Protein AF-A0ABD7V3K1-F1 (afdb_monomer_lite)

Radius of gyration: 15.66 Å; chains: 1; bounding box: 38×37×45 Å

Structure (mmCIF, N/CA/C/O backbone):
data_AF-A0ABD7V3K1-F1
#
_entry.id   AF-A0ABD7V3K1-F1
#
loop_
_atom_site.group_PDB
_atom_site.id
_atom_site.type_symbol
_atom_site.label_atom_id
_atom_site.label_alt_id
_atom_site.label_comp_id
_atom_site.label_asym_id
_atom_site.label_entity_id
_atom_site.label_seq_id
_atom_site.pdbx_PDB_ins_code
_atom_site.Cartn_x
_atom_site.Cartn_y
_atom_site.Cartn_z
_atom_site.occupancy
_atom_site.B_iso_or_equiv
_atom_site.auth_seq_id
_atom_site.auth_comp_id
_atom_site.auth_asym_id
_atom_site.auth_atom_id
_atom_site.pdbx_PDB_model_num
ATOM 1 N N . MET A 1 1 ? 19.261 2.845 2.051 1.00 79.81 1 MET A N 1
ATOM 2 C CA . MET A 1 1 ? 18.615 2.746 0.723 1.00 79.81 1 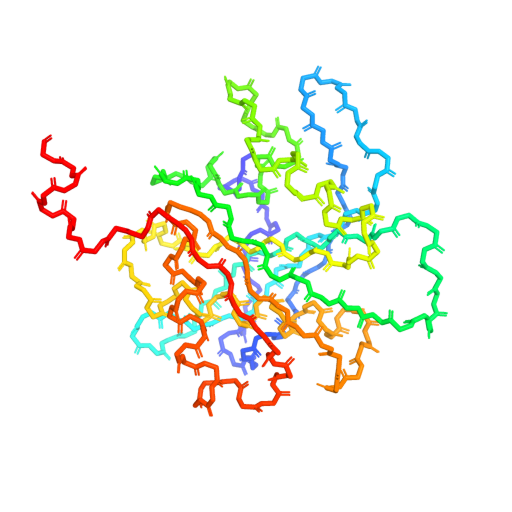MET A CA 1
ATOM 3 C C . MET A 1 1 ? 18.035 1.345 0.540 1.00 79.81 1 MET A C 1
ATOM 5 O O . MET A 1 1 ? 18.628 0.427 1.102 1.00 79.81 1 MET A O 1
ATOM 9 N N . PRO A 1 2 ? 16.918 1.151 -0.189 1.00 84.31 2 PRO A N 1
ATOM 10 C CA . PRO A 1 2 ? 16.292 -0.168 -0.346 1.00 84.31 2 PRO A CA 1
ATOM 11 C C . PRO A 1 2 ? 17.217 -1.257 -0.894 1.00 84.31 2 PRO A C 1
ATOM 13 O O . PRO A 1 2 ? 17.210 -2.372 -0.388 1.00 84.31 2 PRO A O 1
ATOM 16 N N . SER A 1 3 ? 18.106 -0.911 -1.827 1.00 82.94 3 SER A N 1
ATOM 17 C CA . SER A 1 3 ? 19.103 -1.826 -2.409 1.00 82.94 3 SER A CA 1
ATOM 18 C C . SER A 1 3 ? 20.098 -2.433 -1.408 1.00 82.94 3 SER A C 1
ATOM 20 O O . SER A 1 3 ? 20.751 -3.422 -1.721 1.00 82.94 3 SER A O 1
ATOM 22 N N . GLN A 1 4 ? 20.231 -1.852 -0.214 1.00 86.62 4 GLN A N 1
ATOM 23 C CA . GLN A 1 4 ? 21.149 -2.299 0.843 1.00 86.62 4 GLN A CA 1
ATOM 24 C C . GLN A 1 4 ? 20.402 -2.797 2.089 1.00 86.62 4 GLN A C 1
ATOM 26 O O . GLN A 1 4 ? 21.016 -3.071 3.117 1.00 86.62 4 GLN A O 1
ATOM 31 N N . ASP A 1 5 ? 19.074 -2.864 2.031 1.00 91.50 5 ASP A N 1
ATOM 32 C CA . ASP A 1 5 ? 18.215 -3.177 3.165 1.00 91.50 5 ASP A CA 1
ATOM 33 C C . ASP A 1 5 ? 17.576 -4.562 2.946 1.00 91.50 5 ASP A C 1
ATOM 35 O O . ASP A 1 5 ? 16.683 -4.695 2.105 1.00 91.50 5 ASP A O 1
ATOM 39 N N . PRO A 1 6 ? 17.983 -5.604 3.703 1.00 94.44 6 PRO A N 1
ATOM 40 C CA . PRO A 1 6 ? 17.478 -6.972 3.535 1.00 94.44 6 PRO A CA 1
ATOM 41 C C . PRO A 1 6 ? 15.961 -7.111 3.698 1.00 94.44 6 PRO A C 1
ATOM 43 O O . PRO A 1 6 ? 15.394 -8.151 3.359 1.00 94.44 6 PRO A O 1
ATOM 46 N N . PHE A 1 7 ? 15.289 -6.085 4.234 1.00 95.69 7 PHE A N 1
ATOM 47 C CA . PHE A 1 7 ? 13.835 -6.036 4.286 1.00 95.69 7 PHE A CA 1
ATOM 48 C C . PHE A 1 7 ? 13.187 -6.104 2.898 1.00 95.69 7 PHE A C 1
ATOM 50 O O . PHE A 1 7 ? 12.112 -6.685 2.789 1.00 95.69 7 PHE A O 1
ATOM 57 N N . TYR A 1 8 ? 13.823 -5.554 1.858 1.00 93.75 8 TYR A N 1
ATOM 58 C CA . TYR A 1 8 ? 13.285 -5.545 0.491 1.00 93.75 8 TYR A CA 1
ATOM 59 C C . TYR A 1 8 ? 13.541 -6.857 -0.259 1.00 93.75 8 TYR A C 1
ATOM 61 O O . TYR A 1 8 ? 12.962 -7.084 -1.316 1.00 93.75 8 TYR A O 1
ATOM 69 N N . THR A 1 9 ? 14.370 -7.752 0.289 1.00 94.56 9 THR A N 1
ATOM 70 C CA . THR A 1 9 ? 14.629 -9.065 -0.303 1.00 94.56 9 THR A CA 1
ATOM 71 C C . THR A 1 9 ? 13.558 -10.068 0.152 1.00 94.56 9 THR A C 1
ATOM 73 O O . THR A 1 9 ? 13.496 -10.413 1.347 1.00 94.56 9 THR A O 1
ATOM 76 N N . PRO A 1 10 ? 12.712 -10.578 -0.765 1.00 95.19 10 PRO A N 1
ATOM 77 C CA . PRO A 1 10 ? 11.728 -11.589 -0.411 1.00 95.19 10 PRO A CA 1
ATOM 78 C C . PRO A 1 10 ? 12.411 -12.902 0.012 1.00 95.19 10 PRO A C 1
ATOM 80 O O . PRO A 1 10 ? 13.482 -13.242 -0.494 1.00 95.19 10 PRO A O 1
ATOM 83 N N . PRO A 1 11 ? 11.835 -13.641 0.979 1.00 96.62 11 PRO A N 1
ATOM 84 C CA . PRO A 1 11 ? 12.372 -14.933 1.397 1.00 96.62 11 PRO A CA 1
ATOM 85 C C . PRO A 1 11 ? 12.216 -15.981 0.286 1.00 96.62 11 PRO A C 1
ATOM 87 O O . PRO A 1 11 ? 11.331 -15.873 -0.559 1.00 96.62 11 PRO A O 1
ATOM 90 N N . SER A 1 12 ? 13.030 -17.037 0.314 1.00 97.00 12 SER A N 1
ATOM 91 C CA . SER A 1 12 ? 12.916 -18.134 -0.652 1.00 97.00 12 SER A CA 1
ATOM 92 C C . SER A 1 12 ? 11.526 -18.786 -0.621 1.00 97.00 12 SER A C 1
ATOM 94 O O . SER A 1 12 ? 10.955 -19.042 0.441 1.00 97.00 12 SER A O 1
ATOM 96 N N . GLY A 1 13 ? 10.963 -19.069 -1.800 1.00 96.94 13 GLY A N 1
ATOM 97 C CA . GLY A 1 13 ? 9.645 -19.692 -1.929 1.00 96.94 13 GLY A CA 1
ATOM 98 C C . GLY A 1 13 ? 8.461 -18.735 -1.777 1.00 96.94 13 GLY A C 1
ATOM 99 O O . GLY A 1 13 ? 7.319 -19.210 -1.765 1.00 96.94 13 GLY A O 1
ATOM 100 N N . TYR A 1 14 ? 8.694 -17.419 -1.672 1.00 97.88 14 TYR A N 1
ATOM 101 C CA . TYR A 1 14 ? 7.626 -16.412 -1.671 1.00 97.88 14 TYR A CA 1
ATOM 102 C C . TYR A 1 14 ? 6.752 -16.480 -2.931 1.00 97.88 14 TYR A C 1
ATOM 104 O O . TYR A 1 14 ? 5.578 -16.124 -2.883 1.00 97.88 14 TYR A O 1
ATOM 112 N N . GLU A 1 15 ? 7.296 -16.994 -4.033 1.00 97.31 15 GLU A N 1
ATOM 113 C CA . GLU A 1 15 ? 6.647 -17.125 -5.335 1.00 97.31 15 GLU A CA 1
ATOM 114 C C . GLU A 1 15 ? 5.372 -17.978 -5.271 1.00 97.31 15 GLU A C 1
ATOM 116 O O . GLU A 1 15 ? 4.432 -17.760 -6.034 1.00 97.31 15 GLU A O 1
ATOM 121 N N . ARG A 1 16 ? 5.321 -18.926 -4.324 1.00 97.31 16 ARG A N 1
ATOM 122 C CA . ARG A 1 16 ? 4.173 -19.819 -4.092 1.00 97.31 16 ARG A CA 1
ATOM 123 C C . ARG A 1 16 ? 3.102 -19.217 -3.177 1.00 97.31 16 ARG A C 1
ATOM 125 O O . ARG A 1 16 ? 2.079 -19.855 -2.942 1.00 97.31 16 ARG A O 1
ATOM 132 N N . ARG A 1 17 ? 3.347 -18.036 -2.605 1.00 98.06 17 ARG A N 1
ATOM 133 C CA . ARG A 1 17 ? 2.393 -17.334 -1.732 1.00 98.06 17 ARG A CA 1
ATOM 134 C C . ARG A 1 17 ? 1.312 -16.661 -2.573 1.00 98.06 17 ARG A C 1
ATOM 136 O O . ARG A 1 17 ? 1.520 -16.383 -3.756 1.00 98.06 17 ARG A O 1
ATOM 143 N N . ALA A 1 18 ? 0.163 -16.396 -1.961 1.00 98.00 18 ALA A N 1
ATOM 144 C CA . ALA A 1 18 ? -0.937 -15.727 -2.643 1.00 98.00 18 ALA A CA 1
ATOM 145 C C . ALA A 1 18 ? -0.662 -14.215 -2.777 1.00 98.00 18 ALA A C 1
ATOM 147 O O . ALA A 1 18 ? -0.003 -13.639 -1.904 1.00 98.00 18 ALA A O 1
ATOM 148 N N . PRO A 1 19 ? -1.161 -13.549 -3.837 1.00 98.31 19 PRO A N 1
ATOM 149 C CA . PRO A 1 19 ? -1.132 -12.092 -3.925 1.00 98.31 19 PRO A CA 1
ATOM 150 C C . PRO A 1 19 ? -1.690 -11.430 -2.650 1.00 98.31 19 PRO A C 1
ATOM 152 O O . PRO A 1 19 ? -2.725 -11.838 -2.112 1.00 98.31 19 PRO A O 1
ATOM 155 N N . GLY A 1 20 ? -0.965 -10.441 -2.129 1.00 98.19 20 GLY A N 1
ATOM 156 C CA . GLY A 1 20 ? -1.257 -9.757 -0.871 1.00 98.19 20 GLY A CA 1
ATOM 157 C C . GLY A 1 20 ? -0.833 -10.496 0.404 1.00 98.19 20 GLY A C 1
ATOM 158 O O . GLY A 1 20 ? -1.088 -9.995 1.502 1.00 98.19 20 GLY A O 1
ATOM 159 N N . ASP A 1 21 ? -0.203 -11.672 0.315 1.00 98.56 21 ASP A N 1
ATOM 160 C CA . ASP A 1 21 ? 0.382 -12.316 1.494 1.00 98.56 21 ASP A CA 1
ATOM 161 C C . ASP A 1 21 ? 1.576 -11.509 2.012 1.00 98.56 21 ASP A C 1
ATOM 163 O O . ASP A 1 21 ? 2.497 -11.164 1.269 1.00 98.56 21 ASP A O 1
ATOM 167 N N . ILE A 1 22 ? 1.585 -11.267 3.324 1.00 98.56 22 ILE A N 1
ATOM 168 C CA . ILE A 1 22 ? 2.680 -10.581 4.011 1.00 98.56 22 ILE A CA 1
ATOM 169 C C . ILE A 1 22 ? 3.874 -11.540 4.123 1.00 98.56 22 ILE A C 1
ATOM 171 O O . ILE A 1 22 ? 3.743 -12.682 4.582 1.00 98.56 22 ILE A O 1
ATOM 175 N N . LEU A 1 23 ? 5.039 -11.057 3.697 1.00 98.44 23 LEU A N 1
ATOM 176 C CA . LEU A 1 23 ? 6.326 -11.751 3.707 1.00 98.44 23 LEU A CA 1
ATOM 177 C C . LEU A 1 23 ? 7.211 -11.277 4.865 1.00 98.44 23 LEU A C 1
ATOM 179 O O . LEU A 1 23 ? 7.874 -12.093 5.504 1.00 98.44 23 LEU A O 1
ATOM 183 N N . ARG A 1 24 ? 7.217 -9.969 5.150 1.00 98.38 24 ARG A N 1
ATOM 184 C CA . ARG A 1 24 ? 7.924 -9.357 6.287 1.00 98.38 24 ARG A CA 1
ATOM 185 C C . ARG A 1 24 ? 7.163 -8.134 6.790 1.00 98.38 24 ARG A C 1
ATOM 187 O O . ARG A 1 24 ? 6.477 -7.468 6.019 1.00 98.38 24 ARG A O 1
ATOM 194 N N . THR A 1 25 ? 7.366 -7.808 8.061 1.00 98.25 25 THR A N 1
ATOM 195 C CA . THR A 1 25 ? 6.779 -6.634 8.717 1.00 98.25 25 THR A CA 1
ATOM 196 C C . THR A 1 25 ? 7.845 -5.913 9.527 1.00 98.25 25 THR A C 1
ATOM 198 O O . THR A 1 25 ? 8.634 -6.566 10.210 1.00 98.25 25 THR A O 1
ATOM 201 N N . ARG A 1 26 ? 7.856 -4.578 9.494 1.00 96.88 26 ARG A N 1
ATOM 202 C CA . ARG A 1 26 ? 8.628 -3.765 10.445 1.00 96.88 26 ARG A CA 1
ATOM 203 C C . ARG A 1 26 ? 7.926 -2.454 10.758 1.00 96.88 26 ARG A C 1
ATOM 205 O O . ARG A 1 26 ? 7.314 -1.856 9.877 1.00 96.88 26 ARG A O 1
ATOM 212 N N . GLN A 1 27 ? 8.055 -1.982 11.990 1.00 94.75 27 GLN A N 1
ATOM 213 C CA . GLN A 1 27 ? 7.687 -0.608 12.324 1.00 94.75 27 GLN A CA 1
ATOM 214 C C . GLN A 1 27 ? 8.773 0.353 11.840 1.00 94.75 27 GLN A C 1
ATOM 216 O O . GLN A 1 27 ? 9.957 0.009 11.834 1.00 94.75 27 GLN A O 1
ATOM 221 N N . VAL A 1 28 ? 8.364 1.544 11.412 1.00 92.12 28 VAL A N 1
ATOM 222 C CA . VAL A 1 28 ? 9.270 2.588 10.926 1.00 92.12 28 VAL A CA 1
ATOM 223 C C . VAL A 1 28 ? 8.863 3.941 11.494 1.00 92.12 28 VAL A C 1
ATOM 225 O O . VAL A 1 28 ? 7.684 4.191 11.731 1.00 92.12 28 VAL A O 1
ATOM 228 N N . ALA A 1 29 ? 9.844 4.815 11.706 1.00 88.81 29 ALA A N 1
ATOM 229 C CA . ALA A 1 29 ? 9.584 6.218 11.993 1.00 88.81 29 ALA A CA 1
ATOM 230 C C . ALA A 1 29 ? 9.416 6.977 10.674 1.00 88.81 29 ALA A C 1
ATOM 232 O O . ALA A 1 29 ? 10.188 6.771 9.732 1.00 88.81 29 ALA A O 1
ATOM 233 N N . LEU A 1 30 ? 8.408 7.842 10.618 1.00 85.31 30 LEU A N 1
ATOM 234 C CA . LEU A 1 30 ? 8.244 8.792 9.527 1.00 85.31 30 LEU A CA 1
ATOM 235 C C . LEU A 1 30 ? 8.960 10.081 9.876 1.00 85.31 30 LEU A C 1
ATOM 237 O O . LEU A 1 30 ? 8.925 10.524 11.027 1.00 85.31 30 LEU A O 1
ATOM 241 N N . GLY A 1 31 ? 9.562 10.708 8.880 1.00 76.88 31 GLY A N 1
ATOM 242 C CA . GLY A 1 31 ? 10.199 11.987 9.109 1.00 76.88 31 GLY A CA 1
ATOM 243 C C . GLY A 1 31 ? 10.913 12.537 7.898 1.00 76.88 31 GLY A C 1
ATOM 244 O O . GLY A 1 31 ? 11.187 11.834 6.928 1.00 76.88 31 GLY A O 1
ATOM 245 N N . TRP A 1 32 ? 11.230 13.819 7.984 1.00 70.19 32 TRP A N 1
ATOM 246 C CA . TRP A 1 32 ? 11.990 14.535 6.974 1.00 7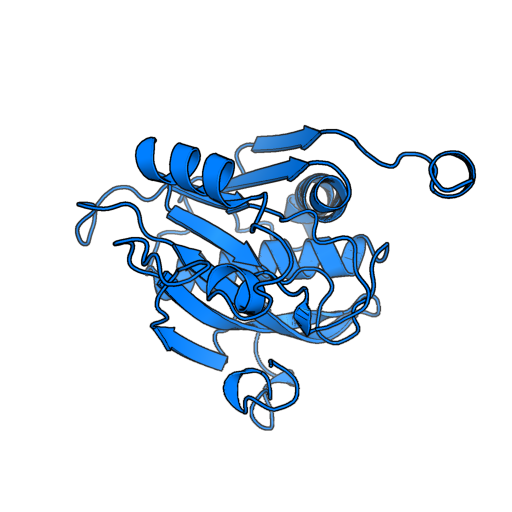0.19 32 TRP A CA 1
ATOM 247 C C . TRP A 1 32 ? 12.841 15.612 7.645 1.00 70.19 32 TRP A C 1
ATOM 249 O O . TRP A 1 32 ? 12.380 16.283 8.565 1.00 70.19 32 TRP A O 1
ATOM 259 N N . ARG A 1 33 ? 14.109 15.736 7.227 1.00 69.19 33 ARG A N 1
ATOM 260 C CA . ARG A 1 33 ? 15.092 16.707 7.758 1.00 69.19 33 ARG A CA 1
ATOM 261 C C . ARG A 1 33 ? 15.138 16.815 9.294 1.00 69.19 33 ARG A C 1
ATOM 263 O O . ARG A 1 33 ? 15.250 17.900 9.851 1.00 69.19 33 ARG A O 1
ATOM 270 N N . GLY A 1 34 ? 15.071 15.677 9.985 1.00 66.62 34 GLY A N 1
ATOM 271 C CA . GLY A 1 34 ? 15.150 15.619 11.451 1.00 66.62 34 GLY A CA 1
ATOM 272 C C . GLY A 1 34 ? 13.829 15.881 12.182 1.00 66.62 34 GLY A C 1
ATOM 273 O O . GLY A 1 34 ? 13.774 15.715 13.398 1.00 66.62 34 GLY A O 1
ATOM 274 N N . THR A 1 35 ? 12.750 16.214 11.469 1.00 71.06 35 THR A N 1
ATOM 275 C CA . THR A 1 35 ? 11.397 16.271 12.032 1.00 71.06 35 THR A CA 1
ATOM 276 C C . THR A 1 35 ? 10.759 14.888 11.973 1.00 71.06 35 THR A C 1
ATOM 278 O O . THR A 1 35 ? 10.633 14.308 10.896 1.00 71.06 35 THR A O 1
ATOM 281 N N . SER A 1 36 ? 10.351 14.362 13.129 1.00 75.25 36 SER A N 1
ATOM 282 C CA . SER A 1 36 ? 9.579 13.120 13.230 1.00 75.25 36 SER A CA 1
ATOM 283 C C . SER A 1 36 ? 8.084 13.422 13.188 1.00 75.25 36 SER A C 1
ATOM 285 O O . SER A 1 36 ? 7.627 14.379 13.817 1.00 75.25 36 SER A O 1
ATOM 287 N N . VAL A 1 37 ? 7.318 12.596 12.478 1.00 76.62 37 VAL A N 1
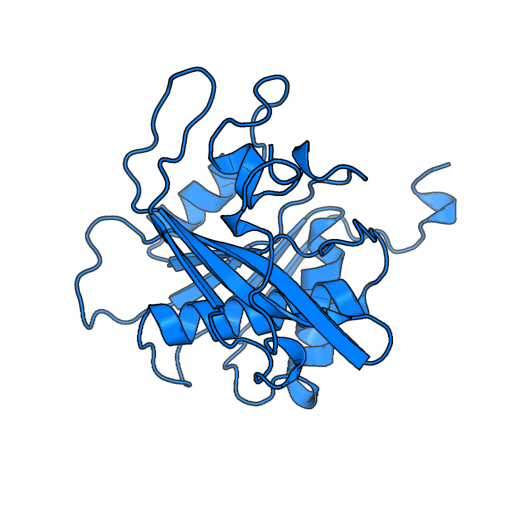ATOM 288 C CA . VAL A 1 37 ? 5.852 12.653 12.497 1.00 76.62 37 VAL A CA 1
ATOM 289 C C . VAL A 1 37 ? 5.353 11.619 13.514 1.00 76.62 37 VAL A C 1
ATOM 291 O O . VAL A 1 37 ? 5.670 10.437 13.360 1.00 76.62 37 VAL A O 1
ATOM 294 N N . PRO A 1 38 ? 4.575 12.006 14.546 1.00 80.44 38 PRO A N 1
ATOM 295 C CA . PRO A 1 38 ? 4.139 11.108 15.620 1.00 80.44 38 PRO A CA 1
ATOM 296 C C . PRO A 1 38 ? 2.969 10.211 15.178 1.00 80.44 38 PRO A C 1
ATOM 298 O O . PRO A 1 38 ? 1.888 10.213 15.764 1.00 80.44 38 PRO A O 1
ATOM 301 N N . VAL A 1 39 ? 3.182 9.442 14.114 1.00 83.00 39 VAL A N 1
ATOM 302 C CA . VAL A 1 39 ? 2.217 8.515 13.524 1.00 83.00 39 VAL A CA 1
ATOM 303 C C . VAL A 1 39 ? 2.803 7.112 13.558 1.00 83.00 39 VAL A C 1
ATOM 305 O O . VAL A 1 39 ? 3.984 6.900 13.287 1.00 83.00 39 VAL A O 1
ATOM 308 N N . THR A 1 40 ? 1.962 6.127 13.869 1.00 86.88 40 THR A N 1
ATOM 309 C CA . THR A 1 40 ? 2.370 4.725 13.767 1.00 86.88 40 THR A CA 1
ATOM 310 C C . THR A 1 40 ? 2.430 4.328 12.297 1.00 86.88 40 THR A C 1
ATOM 312 O O . THR A 1 40 ? 1.391 4.239 11.637 1.00 86.88 40 THR A O 1
ATOM 315 N N . ALA A 1 41 ? 3.639 4.057 11.807 1.00 92.25 41 ALA A N 1
ATOM 316 C CA . ALA A 1 41 ? 3.881 3.560 10.462 1.00 92.25 41 ALA A CA 1
ATOM 317 C C . ALA A 1 41 ? 4.494 2.158 10.491 1.00 92.25 41 ALA A C 1
ATOM 319 O O . ALA A 1 41 ? 5.422 1.863 11.247 1.00 92.25 41 ALA A O 1
ATOM 320 N N . THR A 1 42 ? 3.959 1.275 9.653 1.00 95.94 42 THR A N 1
ATOM 321 C CA . THR A 1 42 ? 4.435 -0.102 9.508 1.00 95.94 42 THR A CA 1
ATOM 322 C C . THR A 1 42 ? 4.649 -0.417 8.042 1.00 95.94 42 THR A C 1
ATOM 324 O O . THR A 1 42 ? 3.756 -0.219 7.228 1.00 95.94 42 THR A O 1
ATOM 327 N N . GLN A 1 43 ? 5.820 -0.939 7.704 1.00 97.75 43 GLN A N 1
ATOM 328 C CA . GLN A 1 43 ? 6.102 -1.461 6.376 1.00 97.75 43 GLN A CA 1
ATOM 329 C C . GLN A 1 43 ? 5.784 -2.941 6.309 1.00 97.75 43 GLN A C 1
ATOM 331 O O . GLN A 1 43 ? 6.181 -3.711 7.189 1.00 97.75 43 GLN A O 1
ATOM 336 N N . LEU A 1 44 ? 5.110 -3.320 5.233 1.00 98.56 44 LEU A N 1
ATOM 337 C CA . LEU A 1 44 ? 4.792 -4.693 4.888 1.00 98.56 44 LEU A CA 1
ATOM 338 C C . LEU A 1 44 ? 5.478 -5.000 3.562 1.00 98.56 44 LEU A C 1
ATOM 340 O O . LEU A 1 44 ? 5.141 -4.381 2.558 1.00 98.56 44 LEU A O 1
ATOM 344 N N . LEU A 1 45 ? 6.420 -5.943 3.554 1.00 98.50 45 LEU A N 1
ATOM 345 C CA . LEU A 1 45 ? 6.837 -6.593 2.314 1.00 98.50 45 LEU A CA 1
ATOM 346 C C . LEU A 1 45 ? 5.767 -7.632 1.985 1.00 98.50 45 LEU A C 1
ATOM 348 O O . LEU A 1 45 ? 5.474 -8.478 2.836 1.00 98.50 45 LEU A O 1
ATOM 352 N N . TYR A 1 46 ? 5.199 -7.595 0.787 1.00 98.56 46 TYR A N 1
ATOM 353 C CA . TYR A 1 46 ? 4.134 -8.510 0.380 1.00 98.56 46 TYR A CA 1
ATOM 354 C C . TYR A 1 46 ? 4.369 -9.073 -1.019 1.00 98.56 46 TYR A C 1
ATOM 356 O O . TYR A 1 46 ? 5.060 -8.477 -1.845 1.00 98.56 46 TYR A O 1
ATOM 364 N N . ARG A 1 47 ? 3.785 -10.248 -1.270 1.00 98.19 47 ARG A N 1
ATOM 365 C CA . ARG A 1 47 ? 3.775 -10.887 -2.590 1.00 98.19 47 ARG A CA 1
ATOM 366 C C . ARG A 1 47 ? 2.759 -10.172 -3.485 1.00 98.19 47 ARG A C 1
ATOM 368 O O . ARG A 1 47 ? 1.603 -10.037 -3.100 1.00 98.19 47 ARG A O 1
ATOM 375 N N . THR A 1 48 ? 3.166 -9.788 -4.688 1.00 97.69 48 THR A N 1
ATOM 376 C CA . THR A 1 48 ? 2.325 -9.195 -5.742 1.00 97.69 48 THR A CA 1
ATOM 377 C C . THR A 1 48 ? 2.495 -9.956 -7.066 1.00 97.69 48 THR A C 1
ATOM 379 O O . THR A 1 48 ? 3.132 -11.015 -7.098 1.00 97.69 48 THR A O 1
ATOM 382 N N . THR A 1 49 ? 1.889 -9.465 -8.140 1.00 94.62 49 THR A N 1
ATOM 383 C CA . THR A 1 49 ? 1.971 -10.019 -9.497 1.00 94.62 49 THR A CA 1
ATOM 384 C C . THR A 1 49 ? 2.599 -8.991 -10.441 1.00 94.62 49 THR A C 1
ATOM 386 O O . THR A 1 49 ? 2.222 -7.821 -10.409 1.00 94.62 49 THR A O 1
ATOM 389 N N . ASP A 1 50 ? 3.552 -9.413 -11.272 1.00 90.62 50 ASP A N 1
ATOM 390 C CA . ASP A 1 50 ? 4.161 -8.553 -12.294 1.00 90.62 50 ASP A CA 1
ATOM 391 C C . ASP A 1 50 ? 3.263 -8.382 -13.538 1.00 90.62 50 ASP A C 1
ATOM 393 O O . ASP A 1 50 ? 2.184 -8.972 -13.656 1.00 90.62 50 ASP A O 1
ATOM 397 N N . ASN A 1 51 ? 3.714 -7.574 -14.501 1.00 85.31 51 ASN A N 1
ATOM 398 C CA . ASN A 1 51 ? 2.967 -7.301 -15.731 1.00 85.31 51 ASN A CA 1
ATOM 399 C C . ASN A 1 51 ? 2.707 -8.546 -16.612 1.00 85.31 51 ASN A C 1
ATOM 401 O O . ASN A 1 51 ? 1.761 -8.557 -17.403 1.00 85.31 51 ASN A O 1
ATOM 405 N N . PHE A 1 52 ? 3.526 -9.592 -16.483 1.00 87.19 52 PHE A N 1
ATOM 406 C CA . PHE A 1 52 ? 3.439 -10.839 -17.248 1.00 87.19 52 PHE A CA 1
ATOM 407 C C . PHE A 1 52 ? 2.662 -11.940 -16.508 1.00 87.19 52 PHE A C 1
ATOM 409 O O . PHE A 1 52 ? 2.537 -13.052 -17.019 1.00 87.19 52 PHE A O 1
ATOM 416 N N . GLY A 1 53 ? 2.114 -11.642 -15.324 1.00 88.69 53 GLY A N 1
ATOM 417 C CA . GLY A 1 53 ? 1.404 -12.611 -14.486 1.00 88.69 53 GLY A CA 1
ATOM 418 C C . GLY A 1 53 ? 2.318 -13.436 -13.573 1.00 88.69 53 GLY A C 1
ATOM 419 O O . GLY A 1 53 ? 1.841 -14.354 -12.901 1.00 88.69 53 GLY A O 1
ATOM 420 N N . GLY A 1 54 ? 3.615 -13.127 -13.536 1.00 93.69 54 GLY A N 1
ATOM 421 C CA . GLY A 1 54 ? 4.606 -13.776 -12.687 1.00 93.69 54 GLY A CA 1
ATOM 422 C C . GLY A 1 54 ? 4.572 -13.285 -11.233 1.00 93.69 54 GLY A C 1
ATOM 423 O O . GLY A 1 54 ? 4.010 -12.228 -10.931 1.00 93.69 54 GLY A O 1
ATOM 424 N N . PRO A 1 55 ? 5.146 -14.053 -10.291 1.00 95.56 55 PRO A N 1
ATOM 425 C CA . PRO A 1 55 ? 5.270 -13.635 -8.901 1.00 95.56 55 PRO A CA 1
ATOM 426 C C . PRO A 1 55 ? 6.279 -12.489 -8.756 1.00 95.56 55 PRO A C 1
ATOM 428 O O . PRO A 1 55 ? 7.386 -12.546 -9.283 1.00 95.56 55 PRO A O 1
ATOM 431 N N . SER A 1 56 ? 5.912 -11.481 -7.970 1.00 95.56 56 SER A N 1
ATOM 432 C CA . SER A 1 56 ? 6.778 -10.360 -7.599 1.00 95.56 56 SER A CA 1
ATOM 433 C C . SER A 1 56 ? 6.587 -10.019 -6.115 1.00 95.56 56 SER A C 1
ATOM 435 O O . SER A 1 56 ? 5.731 -10.597 -5.437 1.00 95.56 56 SER A O 1
ATOM 437 N N . ALA A 1 57 ? 7.401 -9.121 -5.570 1.00 96.19 57 ALA A N 1
ATOM 438 C CA . ALA A 1 57 ? 7.265 -8.632 -4.203 1.00 96.19 57 ALA A CA 1
ATOM 439 C C . ALA A 1 57 ? 7.647 -7.157 -4.113 1.00 96.19 57 ALA A C 1
ATOM 441 O O . ALA A 1 57 ? 8.570 -6.704 -4.784 1.00 96.19 57 ALA A O 1
ATOM 442 N N . THR A 1 58 ? 6.942 -6.419 -3.264 1.00 96.00 58 THR A N 1
ATOM 443 C CA . THR A 1 58 ? 7.195 -4.994 -3.025 1.00 96.00 58 THR A CA 1
ATOM 444 C C . THR A 1 58 ? 6.669 -4.587 -1.649 1.00 96.00 58 THR A C 1
ATOM 446 O O . THR A 1 58 ? 6.181 -5.432 -0.888 1.00 96.00 58 THR A O 1
ATOM 449 N N . VAL A 1 59 ? 6.825 -3.315 -1.288 1.00 97.12 59 VAL A N 1
ATOM 450 C CA . VAL A 1 59 ? 6.509 -2.789 0.038 1.00 97.12 59 VAL A CA 1
ATOM 451 C C . VAL A 1 59 ? 5.286 -1.880 -0.008 1.00 97.12 59 VAL A C 1
ATOM 453 O O . VAL A 1 59 ? 5.024 -1.175 -0.978 1.00 97.12 59 VAL A O 1
ATOM 456 N N . THR A 1 60 ? 4.490 -1.910 1.059 1.00 97.38 60 THR A N 1
ATOM 457 C CA . THR A 1 60 ? 3.524 -0.851 1.358 1.00 97.38 60 THR A CA 1
ATOM 458 C C . THR A 1 60 ? 3.768 -0.328 2.762 1.00 97.38 60 THR A C 1
ATOM 460 O O . THR A 1 60 ? 4.068 -1.096 3.681 1.00 97.38 60 THR A O 1
ATOM 463 N N . THR A 1 61 ? 3.670 0.988 2.925 1.00 96.38 61 THR A N 1
ATOM 464 C CA . THR A 1 61 ? 3.720 1.651 4.227 1.00 96.38 61 THR A CA 1
ATOM 465 C C . THR A 1 61 ? 2.294 1.905 4.699 1.00 96.38 61 THR A C 1
ATOM 467 O O . THR A 1 61 ? 1.548 2.652 4.073 1.00 96.38 61 THR A O 1
ATOM 470 N N . VAL A 1 62 ? 1.915 1.272 5.805 1.00 95.69 62 VAL A N 1
ATOM 471 C CA . VAL A 1 62 ? 0.613 1.421 6.455 1.00 95.69 62 VAL A CA 1
ATOM 472 C C . VAL A 1 62 ? 0.728 2.460 7.559 1.00 95.69 62 VAL A C 1
ATOM 474 O O . VAL A 1 62 ? 1.452 2.251 8.535 1.00 95.69 62 VAL A O 1
ATOM 477 N N . LEU A 1 63 ? -0.009 3.556 7.417 1.00 93.44 63 LEU A N 1
ATOM 478 C CA . LEU A 1 63 ? -0.110 4.628 8.394 1.00 93.44 63 LEU A CA 1
ATOM 479 C C . LEU A 1 63 ? -1.465 4.563 9.091 1.00 93.44 63 LEU A C 1
ATOM 481 O O . LEU A 1 63 ? -2.518 4.653 8.453 1.00 93.44 63 LEU A O 1
ATOM 485 N N . SER A 1 64 ? -1.438 4.390 10.409 1.00 88.38 64 SER A N 1
ATOM 486 C CA . SER A 1 64 ? -2.659 4.342 11.213 1.00 88.38 64 SER A CA 1
ATOM 487 C C . SER A 1 64 ? -2.976 5.718 11.802 1.00 88.38 64 SER A C 1
ATOM 489 O O . SER A 1 64 ? -2.080 6.339 12.379 1.00 88.38 64 SER A O 1
ATOM 491 N N . PRO A 1 65 ? -4.232 6.187 11.704 1.00 83.75 65 PRO A N 1
ATOM 492 C CA . PRO A 1 65 ? -4.640 7.452 12.294 1.00 83.75 65 PRO A CA 1
ATOM 493 C C . PRO A 1 65 ? -4.487 7.408 13.825 1.00 83.75 65 PRO A C 1
ATOM 495 O O . PRO A 1 65 ? -4.742 6.365 14.444 1.00 83.75 65 PRO A O 1
ATOM 498 N N . PRO A 1 66 ? -4.067 8.517 14.457 1.00 77.00 66 PRO A N 1
ATOM 499 C CA . PRO A 1 66 ? -3.892 8.575 15.902 1.00 77.00 66 PRO A CA 1
ATOM 500 C C . PRO A 1 66 ? -5.225 8.344 16.627 1.00 77.00 66 PRO A C 1
ATOM 502 O O . PRO A 1 66 ? -6.283 8.768 16.169 1.00 77.00 66 PRO A O 1
ATOM 505 N N . GLY A 1 67 ? -5.177 7.656 17.769 1.00 71.56 67 GLY A N 1
ATOM 506 C CA . GLY A 1 67 ? -6.353 7.428 18.620 1.00 71.56 67 GLY A CA 1
ATOM 507 C C . GLY A 1 67 ? -7.333 6.349 18.138 1.00 71.56 67 GLY A C 1
ATOM 508 O O . GLY A 1 67 ? -8.313 6.080 18.829 1.00 71.56 67 GLY A O 1
ATOM 509 N N . VAL A 1 68 ? -7.081 5.682 17.005 1.00 69.69 68 VAL A N 1
ATOM 510 C CA . VAL A 1 68 ? -7.932 4.577 16.533 1.00 69.69 68 VAL A CA 1
ATOM 511 C C . VAL A 1 68 ? -7.519 3.262 17.198 1.00 69.69 68 VAL A C 1
ATOM 513 O O . VAL A 1 68 ? -6.527 2.631 16.834 1.00 69.69 68 VAL A O 1
ATOM 516 N N . GLY A 1 69 ? -8.300 2.853 18.200 1.00 61.00 69 GLY A N 1
ATOM 517 C CA . GLY A 1 69 ? -8.085 1.621 18.957 1.00 61.00 69 GLY A CA 1
ATOM 518 C C . GLY A 1 69 ? -8.450 0.333 18.195 1.00 61.00 69 GLY A C 1
ATOM 519 O O . GLY A 1 69 ? -9.094 0.366 17.139 1.00 61.00 69 GLY A O 1
ATOM 520 N N . PRO A 1 70 ? -8.068 -0.838 18.733 1.00 57.53 70 PRO A N 1
ATOM 521 C CA . PRO A 1 70 ? -8.499 -2.132 18.212 1.00 57.53 70 PRO A CA 1
ATOM 522 C C . PRO A 1 70 ? -10.034 -2.228 18.121 1.00 57.53 70 PRO A C 1
ATOM 524 O O . PRO A 1 70 ? -10.737 -1.907 19.072 1.00 57.53 70 PRO A O 1
ATOM 527 N N . GLY A 1 71 ? -10.561 -2.683 16.980 1.00 57.50 71 GLY A N 1
ATOM 528 C CA . GLY A 1 71 ? -12.003 -2.900 16.780 1.00 57.50 71 GLY A CA 1
ATOM 529 C C . GLY A 1 71 ? -12.795 -1.704 16.236 1.00 57.50 71 GLY A C 1
ATOM 530 O O . GLY A 1 71 ? -13.947 -1.887 15.845 1.00 57.50 71 GLY A O 1
ATOM 531 N N . ALA A 1 72 ? -12.195 -0.514 16.132 1.00 66.12 72 ALA A N 1
ATOM 532 C CA . ALA A 1 72 ? -12.834 0.625 15.476 1.00 66.12 72 ALA A CA 1
ATOM 533 C C . ALA A 1 72 ? -13.125 0.332 13.986 1.00 66.12 72 ALA A C 1
ATOM 535 O O . ALA A 1 72 ? -12.328 -0.355 13.331 1.00 66.12 72 ALA A O 1
ATOM 536 N N . PRO A 1 73 ? -14.234 0.854 13.416 1.00 65.62 73 PRO A N 1
ATOM 537 C CA . PRO A 1 73 ? -14.498 0.749 11.987 1.00 65.62 73 PRO A CA 1
ATOM 538 C C . PRO A 1 73 ? -13.322 1.318 11.195 1.00 65.62 73 PRO A C 1
ATOM 540 O O . PRO A 1 73 ? -13.021 2.506 11.278 1.00 65.62 73 PRO A O 1
ATOM 543 N N . ARG A 1 74 ? -12.648 0.465 10.422 1.00 82.69 74 ARG A N 1
ATOM 544 C CA . ARG A 1 74 ? -11.528 0.892 9.587 1.00 82.69 74 ARG A CA 1
ATOM 545 C C . ARG A 1 74 ? -12.029 1.251 8.203 1.00 82.69 74 ARG A C 1
ATOM 547 O O . ARG A 1 74 ? -12.756 0.469 7.591 1.00 82.69 74 ARG A O 1
ATOM 554 N N . ARG A 1 75 ? -11.612 2.419 7.726 1.00 90.88 75 ARG A N 1
ATOM 555 C CA . ARG A 1 75 ? -11.686 2.825 6.323 1.00 90.88 75 ARG A CA 1
ATOM 556 C C . ARG A 1 75 ? -10.257 2.904 5.818 1.00 90.88 75 ARG A C 1
ATOM 558 O O . ARG A 1 75 ? -9.405 3.468 6.507 1.00 90.88 75 ARG A O 1
ATOM 565 N N . VAL A 1 76 ? -10.003 2.302 4.665 1.00 95.75 76 VAL A N 1
ATOM 566 C CA . VAL A 1 76 ? -8.662 2.248 4.083 1.00 95.75 76 VAL A CA 1
ATOM 567 C C . VAL A 1 76 ? -8.628 3.124 2.844 1.00 95.75 76 VAL A C 1
ATOM 569 O O . VAL A 1 76 ? -9.524 3.055 2.006 1.00 95.75 76 VAL A O 1
ATOM 572 N N . VAL A 1 77 ? -7.585 3.934 2.723 1.00 97.44 77 VAL A N 1
ATOM 573 C CA . VAL A 1 77 ? -7.253 4.625 1.479 1.00 97.44 77 VAL A CA 1
ATOM 574 C C . VAL A 1 77 ? -5.936 4.062 0.971 1.00 97.44 77 VAL A C 1
ATOM 576 O O . VAL A 1 77 ? -4.935 4.107 1.685 1.00 97.44 77 VAL A O 1
ATOM 579 N N . SER A 1 78 ? -5.939 3.521 -0.246 1.00 97.62 78 SER A N 1
ATOM 580 C CA . SER A 1 78 ? -4.704 3.267 -0.987 1.00 97.62 78 SER A CA 1
ATOM 581 C C . SER A 1 78 ? -4.287 4.577 -1.640 1.00 97.62 78 SER A C 1
ATOM 583 O O . SER A 1 78 ? -4.937 5.028 -2.585 1.00 97.62 78 SER A O 1
ATOM 585 N N . TYR A 1 79 ? -3.268 5.221 -1.079 1.00 95.94 79 TYR A N 1
ATOM 586 C CA . TYR A 1 79 ? -2.726 6.474 -1.584 1.00 95.94 79 TYR A CA 1
ATOM 587 C C . TYR A 1 79 ? -1.536 6.177 -2.495 1.00 95.94 79 TYR A C 1
ATOM 589 O O . TYR A 1 79 ? -0.571 5.538 -2.078 1.00 95.94 79 TYR A O 1
ATOM 597 N N . HIS A 1 80 ? -1.601 6.645 -3.734 1.00 93.38 80 HIS A N 1
ATOM 598 C CA . HIS A 1 80 ? -0.596 6.402 -4.757 1.00 93.38 80 HIS A CA 1
ATOM 599 C C . HIS A 1 80 ? 0.245 7.664 -4.975 1.00 93.38 80 HIS A C 1
ATOM 601 O O . HIS A 1 80 ? -0.188 8.613 -5.630 1.00 93.38 80 HIS A O 1
ATOM 607 N N . SER A 1 81 ? 1.443 7.651 -4.393 1.00 87.06 81 SER A N 1
ATOM 608 C CA . SER A 1 81 ? 2.467 8.695 -4.507 1.00 87.06 81 SER A CA 1
ATOM 609 C C . SER A 1 81 ? 2.944 8.894 -5.941 1.00 87.06 81 SER A C 1
ATOM 611 O O . SER A 1 81 ? 3.256 7.928 -6.611 1.00 87.06 81 SER A O 1
ATOM 613 N N . PHE A 1 82 ? 3.100 10.120 -6.419 1.00 77.50 82 PHE A N 1
ATOM 614 C CA . PHE A 1 82 ? 3.577 10.387 -7.786 1.00 77.50 82 PHE A CA 1
ATOM 615 C C . PHE A 1 82 ? 5.101 10.505 -7.854 1.00 77.50 82 PHE A C 1
ATOM 617 O O . PHE A 1 82 ? 5.652 11.533 -8.232 1.00 77.50 82 PHE A O 1
ATOM 624 N N . TYR A 1 83 ? 5.805 9.460 -7.428 1.00 64.31 83 TYR A N 1
ATOM 625 C CA . TYR A 1 83 ? 7.251 9.545 -7.233 1.00 64.31 83 TYR A CA 1
ATOM 626 C C . TYR A 1 83 ? 8.081 9.503 -8.528 1.00 64.31 83 TYR A C 1
ATOM 628 O O . TYR A 1 83 ? 9.293 9.652 -8.414 1.00 64.31 83 TYR A O 1
ATOM 636 N N . ASP A 1 84 ? 7.441 9.388 -9.707 1.00 59.03 84 ASP A N 1
ATOM 637 C CA . ASP A 1 84 ? 7.912 9.660 -11.086 1.00 59.03 84 ASP A CA 1
ATOM 638 C C . ASP A 1 84 ? 9.434 9.527 -11.315 1.00 59.03 84 ASP A C 1
ATOM 640 O O . ASP A 1 84 ? 10.073 10.385 -11.932 1.00 59.03 84 ASP A O 1
ATOM 644 N N . ALA A 1 85 ? 10.050 8.463 -10.796 1.00 60.00 85 ALA A N 1
ATOM 645 C CA . ALA A 1 85 ? 11.500 8.334 -10.791 1.00 60.00 85 ALA A CA 1
ATOM 646 C C . ALA A 1 85 ? 11.962 6.879 -10.759 1.00 60.00 85 ALA A C 1
ATOM 648 O O . ALA A 1 85 ? 11.591 6.089 -9.900 1.00 60.00 85 ALA A O 1
ATOM 649 N N . LEU A 1 86 ? 12.899 6.574 -11.655 1.00 56.94 86 LEU A N 1
ATOM 650 C CA . LEU A 1 86 ? 13.390 5.230 -11.972 1.00 56.94 86 LEU A CA 1
ATOM 651 C C . LEU A 1 86 ? 14.420 4.682 -10.964 1.00 56.94 86 LEU A C 1
ATOM 653 O O . LEU A 1 86 ? 15.339 3.956 -11.344 1.00 56.94 86 LEU A O 1
ATOM 657 N N . GLY A 1 87 ? 14.336 5.065 -9.690 1.00 58.62 87 GLY A N 1
ATOM 658 C CA . GLY A 1 87 ? 15.315 4.692 -8.667 1.00 58.62 87 GLY A CA 1
ATOM 659 C C . GLY A 1 87 ? 14.656 4.248 -7.370 1.00 58.62 87 GLY A C 1
ATOM 660 O O . GLY A 1 87 ? 13.798 4.950 -6.852 1.00 58.62 87 GLY A O 1
ATOM 661 N N . ALA A 1 88 ? 15.127 3.150 -6.771 1.00 67.69 88 ALA A N 1
ATOM 662 C CA . ALA A 1 88 ? 14.611 2.665 -5.484 1.00 67.69 88 ALA A CA 1
ATOM 663 C C . ALA A 1 88 ? 14.790 3.683 -4.332 1.00 67.69 88 ALA A C 1
ATOM 665 O O . ALA A 1 88 ? 14.146 3.614 -3.293 1.00 67.69 88 ALA A O 1
ATOM 666 N N . GLN A 1 89 ? 15.667 4.679 -4.486 1.00 69.00 89 GLN A N 1
ATOM 667 C CA . GLN A 1 89 ? 15.761 5.819 -3.569 1.00 69.00 89 GLN A CA 1
ATOM 668 C C . GLN A 1 89 ? 14.532 6.748 -3.603 1.00 69.00 89 GLN A C 1
ATOM 670 O O . GLN A 1 89 ? 14.414 7.623 -2.744 1.00 69.00 89 GLN A O 1
ATOM 675 N N . CYS A 1 90 ? 13.646 6.581 -4.580 1.00 79.81 90 CYS A N 1
ATOM 676 C CA . CYS A 1 90 ? 12.421 7.354 -4.747 1.00 79.81 90 CYS A CA 1
ATOM 677 C C . CYS A 1 90 ? 11.181 6.609 -4.244 1.00 79.81 90 CYS A C 1
ATOM 679 O O . CYS A 1 90 ? 10.148 7.248 -4.057 1.00 79.81 90 CYS A O 1
ATOM 681 N N . ASP A 1 91 ? 11.303 5.309 -3.945 1.00 84.44 91 ASP A N 1
ATOM 682 C CA . ASP A 1 91 ? 10.211 4.501 -3.407 1.00 84.44 91 ASP A CA 1
ATOM 683 C C . ASP A 1 91 ? 9.577 5.186 -2.182 1.00 84.44 91 ASP A C 1
ATOM 685 O O . ASP A 1 91 ? 10.305 5.582 -1.256 1.00 84.44 91 ASP A O 1
ATOM 689 N N . PRO A 1 92 ? 8.237 5.313 -2.124 1.00 87.81 92 PRO A N 1
ATOM 690 C CA . PRO A 1 92 ? 7.529 5.910 -0.995 1.00 87.81 92 PRO A CA 1
ATOM 691 C C . PRO A 1 92 ? 7.929 5.303 0.350 1.00 87.81 92 PRO A C 1
ATOM 693 O O . PRO A 1 92 ? 8.126 6.017 1.335 1.00 87.81 92 PRO A O 1
ATOM 696 N N . SER A 1 93 ? 8.136 3.987 0.408 1.00 89.62 93 SER A N 1
ATOM 697 C CA . SER A 1 93 ? 8.619 3.303 1.610 1.00 89.62 93 SER A CA 1
ATOM 698 C C . SER A 1 93 ? 10.005 3.785 2.079 1.00 89.62 93 SER A C 1
ATOM 700 O O . SER A 1 93 ? 10.350 3.700 3.265 1.00 89.62 93 SER A O 1
ATOM 702 N N . TYR A 1 94 ? 10.836 4.337 1.203 1.00 88.81 94 TYR A N 1
ATOM 703 C CA . TYR A 1 94 ? 12.114 4.923 1.581 1.00 88.81 94 TYR A CA 1
ATOM 704 C C . TYR A 1 94 ? 12.013 6.426 1.857 1.00 88.81 94 TYR A C 1
ATOM 706 O O . TYR A 1 94 ? 12.539 6.894 2.874 1.00 88.81 94 TYR A O 1
ATOM 714 N N . THR A 1 95 ? 11.313 7.173 1.005 1.00 86.12 95 THR A N 1
ATOM 715 C CA . THR A 1 95 ? 11.208 8.637 1.097 1.00 86.12 95 THR A CA 1
ATOM 716 C C . THR A 1 95 ? 10.377 9.091 2.298 1.00 86.12 95 THR A C 1
ATOM 718 O O . THR A 1 95 ? 10.788 10.023 2.988 1.00 86.12 95 THR A O 1
ATOM 721 N N . LEU A 1 96 ? 9.307 8.369 2.661 1.00 86.25 96 LEU A N 1
ATOM 722 C CA . LEU A 1 96 ? 8.490 8.655 3.852 1.00 86.25 96 LEU A CA 1
ATOM 723 C C . LEU A 1 96 ? 9.264 8.518 5.178 1.00 86.25 96 LEU A C 1
ATOM 725 O O . LEU A 1 96 ? 8.870 9.089 6.195 1.00 86.25 96 LEU A O 1
ATOM 729 N N . ARG A 1 97 ? 10.379 7.776 5.176 1.00 86.56 97 ARG A N 1
ATOM 730 C CA . ARG A 1 97 ? 11.295 7.644 6.326 1.00 86.56 97 ARG A CA 1
ATOM 731 C C . ARG A 1 97 ? 12.405 8.702 6.338 1.00 86.56 97 ARG A C 1
ATOM 733 O O . ARG A 1 97 ? 13.291 8.639 7.187 1.00 86.56 97 ARG A O 1
ATOM 740 N N . GLY A 1 98 ? 12.416 9.613 5.366 1.00 78.12 98 GLY A N 1
ATOM 741 C CA . GLY A 1 98 ? 13.458 10.627 5.208 1.00 78.12 98 GLY A CA 1
ATOM 742 C C . GLY A 1 98 ? 14.718 10.114 4.511 1.00 78.12 98 GLY A C 1
ATOM 743 O O . GLY A 1 98 ? 15.765 10.747 4.607 1.00 78.12 98 GLY A O 1
ATOM 744 N N . GLY A 1 99 ? 14.646 8.972 3.816 1.00 73.31 99 GLY A N 1
ATOM 745 C CA . GLY A 1 99 ? 15.797 8.345 3.161 1.00 73.31 99 GLY A CA 1
ATOM 746 C C . GLY A 1 99 ? 16.380 9.131 1.977 1.00 73.31 99 GLY A C 1
ATOM 747 O O . GLY A 1 99 ? 17.547 8.933 1.635 1.00 73.31 99 GLY A O 1
ATOM 748 N N . ASN A 1 100 ? 15.593 10.030 1.378 1.00 69.56 100 ASN A N 1
ATOM 749 C CA . ASN A 1 100 ? 15.997 10.920 0.291 1.00 69.56 100 ASN A CA 1
ATOM 750 C C . ASN A 1 100 ? 15.703 12.380 0.688 1.00 69.56 100 ASN A C 1
ATOM 752 O O . ASN A 1 100 ? 14.649 12.926 0.384 1.00 69.56 100 ASN A O 1
ATOM 756 N N . MET A 1 101 ? 1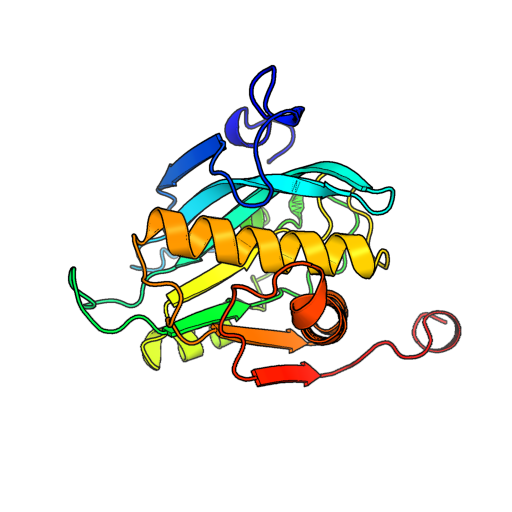6.608 12.989 1.464 1.00 58.78 101 MET A N 1
ATOM 757 C CA . MET A 1 101 ? 16.399 14.297 2.119 1.00 58.78 101 MET A CA 1
ATOM 758 C C . MET A 1 101 ? 16.481 15.513 1.177 1.00 58.78 101 MET A C 1
ATOM 760 O O . MET A 1 101 ? 16.326 16.656 1.626 1.00 58.78 101 MET A O 1
ATOM 764 N N . THR A 1 102 ? 16.774 15.295 -0.107 1.00 56.16 102 THR A N 1
ATOM 765 C CA . THR A 1 102 ? 16.924 16.361 -1.108 1.00 56.16 102 THR A CA 1
ATOM 766 C C . THR A 1 102 ? 15.578 16.910 -1.573 1.00 56.16 102 THR A C 1
ATOM 768 O O . THR A 1 102 ? 15.505 18.088 -1.918 1.00 56.16 102 THR A O 1
ATOM 771 N N . THR A 1 103 ? 14.511 16.114 -1.491 1.00 55.16 103 THR A N 1
ATOM 772 C CA . THR A 1 103 ? 13.149 16.502 -1.874 1.00 55.16 103 THR A CA 1
ATOM 773 C C . THR A 1 103 ? 12.219 16.318 -0.675 1.00 55.16 103 THR A C 1
ATOM 775 O O . THR A 1 103 ? 12.324 15.335 0.059 1.00 55.16 103 THR A O 1
ATOM 778 N N . GLU A 1 104 ? 11.349 17.290 -0.405 1.00 57.19 104 GLU A N 1
ATOM 779 C CA . GLU A 1 104 ? 10.261 17.089 0.557 1.00 57.19 104 GLU A CA 1
ATOM 780 C C . GLU A 1 104 ? 9.343 15.972 0.035 1.00 57.19 104 GLU A C 1
ATOM 782 O O . GLU A 1 104 ? 9.069 15.951 -1.169 1.00 57.19 104 GLU A O 1
ATOM 787 N N . PRO A 1 105 ? 8.863 15.037 0.879 1.00 64.75 105 PRO A N 1
ATOM 788 C CA . PRO A 1 105 ? 7.868 14.071 0.450 1.00 64.75 105 PRO A CA 1
ATOM 789 C C . PRO A 1 105 ? 6.559 14.825 0.209 1.00 64.75 105 PRO A C 1
ATOM 791 O O . PRO A 1 105 ? 5.772 15.062 1.124 1.00 64.75 105 PRO A O 1
ATOM 794 N N . ILE A 1 106 ? 6.350 15.219 -1.043 1.00 63.44 106 ILE A N 1
ATOM 795 C CA . ILE A 1 106 ? 5.243 16.061 -1.511 1.00 63.44 106 ILE A CA 1
ATOM 796 C C . ILE A 1 106 ? 3.851 15.475 -1.202 1.00 63.44 106 ILE A C 1
ATOM 798 O O . ILE A 1 106 ? 2.850 16.184 -1.189 1.00 63.44 106 ILE A O 1
ATOM 802 N N . ASP A 1 107 ? 3.799 14.184 -0.877 1.00 73.56 107 ASP A N 1
ATOM 803 C CA . ASP A 1 107 ? 2.596 13.450 -0.499 1.00 73.56 107 ASP A CA 1
ATOM 804 C C . ASP A 1 107 ? 2.183 13.606 0.972 1.00 73.56 107 ASP A C 1
ATOM 806 O O . ASP A 1 107 ? 1.032 13.321 1.321 1.00 73.56 107 ASP A O 1
ATOM 810 N N . LEU A 1 108 ? 3.094 14.033 1.857 1.00 76.75 108 LEU A N 1
ATOM 811 C CA . LEU A 1 108 ? 2.838 14.082 3.301 1.00 76.75 108 LEU A CA 1
ATOM 812 C C . LEU A 1 108 ? 1.620 14.936 3.683 1.00 76.75 108 LEU A C 1
ATOM 814 O O . LEU A 1 108 ? 0.862 14.480 4.545 1.00 76.75 108 LEU A O 1
ATOM 818 N N . PRO A 1 109 ? 1.361 16.112 3.075 1.00 81.50 109 PRO A N 1
ATOM 819 C CA . PRO A 1 109 ? 0.152 16.882 3.363 1.00 81.50 109 PRO A CA 1
ATOM 820 C C . PRO A 1 109 ? -1.139 16.112 3.049 1.00 81.50 109 PRO A C 1
ATOM 822 O O . PRO A 1 109 ? -2.039 16.057 3.890 1.00 81.50 109 PRO A O 1
ATOM 825 N N . SER A 1 110 ? -1.216 15.454 1.887 1.00 86.31 110 SER A N 1
ATOM 826 C CA . SER A 1 110 ? -2.380 14.655 1.478 1.00 86.31 110 SER A CA 1
ATOM 827 C C . SER A 1 110 ? -2.584 13.443 2.388 1.00 86.31 110 SER A C 1
ATOM 829 O O . SER A 1 110 ? -3.694 13.196 2.865 1.00 86.31 110 SER A O 1
ATOM 831 N N . ILE A 1 111 ? -1.504 12.717 2.693 1.00 88.31 111 ILE A N 1
ATOM 832 C CA . ILE A 1 111 ? -1.526 11.577 3.618 1.00 88.31 111 ILE A CA 1
ATOM 833 C C . ILE A 1 111 ? -1.975 12.032 5.016 1.00 88.31 111 ILE A C 1
ATOM 835 O O . ILE A 1 111 ? -2.806 11.376 5.645 1.00 88.31 111 ILE A O 1
ATOM 839 N N . THR A 1 112 ? -1.483 13.181 5.485 1.00 86.00 112 THR A N 1
ATOM 840 C CA . THR A 1 112 ? -1.873 13.764 6.777 1.00 86.00 112 THR A CA 1
ATOM 841 C C . THR A 1 112 ? -3.353 14.119 6.798 1.00 86.00 112 THR A C 1
ATOM 843 O O . THR A 1 112 ? -4.046 13.719 7.730 1.00 86.00 112 THR A O 1
ATOM 846 N N . ALA A 1 113 ? -3.871 14.779 5.759 1.00 88.31 113 ALA A N 1
ATOM 847 C CA . ALA A 1 113 ? -5.289 15.124 5.666 1.00 88.31 113 ALA A CA 1
ATOM 848 C C . ALA A 1 113 ? -6.196 13.881 5.723 1.00 88.31 113 ALA A C 1
ATOM 850 O O . ALA A 1 113 ? -7.196 13.874 6.446 1.00 88.31 113 ALA A O 1
ATOM 851 N N . LEU A 1 114 ? -5.820 12.800 5.029 1.00 90.88 114 LEU A N 1
ATOM 852 C CA . LEU A 1 114 ? -6.536 11.522 5.086 1.00 90.88 114 LEU A CA 1
ATOM 853 C C . LEU A 1 114 ? -6.503 10.910 6.495 1.00 90.88 114 LEU A C 1
ATOM 855 O O . LEU A 1 114 ? -7.534 10.473 7.007 1.00 90.88 114 LEU A O 1
ATOM 859 N N . MET A 1 115 ? -5.348 10.911 7.161 1.00 89.19 115 MET A N 1
ATOM 860 C CA . MET A 1 115 ? -5.249 10.404 8.534 1.00 89.19 115 MET A CA 1
ATOM 861 C C . MET A 1 115 ? -6.056 11.245 9.528 1.00 89.19 115 MET A C 1
ATOM 863 O O . MET A 1 115 ? -6.728 10.683 10.391 1.00 89.19 115 MET A O 1
ATOM 867 N N . THR A 1 116 ? -6.047 12.573 9.396 1.00 88.00 116 THR A N 1
ATOM 868 C CA . THR A 1 116 ? -6.861 13.478 10.224 1.00 88.00 116 THR A CA 1
ATOM 869 C C . THR A 1 116 ? -8.358 13.254 10.004 1.00 88.00 116 THR A C 1
ATOM 871 O O . THR A 1 116 ? -9.135 13.353 10.950 1.00 88.00 116 THR A O 1
ATOM 874 N N . ALA A 1 117 ? -8.766 12.867 8.794 1.00 88.81 117 ALA A N 1
ATOM 875 C CA . ALA A 1 117 ? -10.134 12.442 8.496 1.00 88.81 117 ALA A CA 1
ATOM 876 C C . ALA A 1 117 ? -10.467 11.012 8.990 1.00 88.81 117 ALA A C 1
ATOM 878 O O . ALA A 1 117 ? -11.575 10.521 8.765 1.00 88.81 117 ALA A O 1
ATOM 879 N N . GLY A 1 118 ? -9.536 10.341 9.680 1.00 89.00 118 GLY A N 1
ATOM 880 C CA . GLY A 1 118 ? -9.742 9.038 10.316 1.00 89.00 118 GLY A CA 1
ATOM 881 C C . GLY A 1 118 ? -9.487 7.831 9.410 1.00 89.00 118 GLY A C 1
ATOM 882 O O . GLY A 1 118 ? -9.854 6.710 9.772 1.00 89.00 118 GLY A O 1
ATOM 883 N N . PHE A 1 119 ? -8.868 8.022 8.242 1.00 92.12 119 PHE A N 1
ATOM 884 C CA . PHE A 1 119 ? -8.522 6.921 7.345 1.00 92.12 119 PHE A CA 1
ATOM 885 C C . PHE A 1 119 ? -7.203 6.257 7.750 1.00 92.12 119 PHE A C 1
ATOM 887 O O . PHE A 1 119 ? -6.222 6.923 8.075 1.00 92.12 119 PHE A O 1
ATOM 894 N N . THR A 1 120 ? -7.155 4.925 7.673 1.00 94.00 120 THR A N 1
ATOM 895 C CA . THR A 1 120 ? -5.880 4.205 7.565 1.00 94.00 120 THR A CA 1
ATOM 896 C C . THR A 1 120 ? -5.367 4.350 6.141 1.00 94.00 120 THR A C 1
ATOM 898 O O . THR A 1 120 ? -6.095 4.052 5.195 1.00 94.00 120 THR A O 1
ATOM 901 N N . VAL A 1 121 ? -4.126 4.797 5.983 1.00 95.12 121 VAL A N 1
ATOM 902 C CA . VAL A 1 121 ? -3.534 5.049 4.666 1.00 95.12 121 VAL A CA 1
ATOM 903 C C . VAL A 1 121 ? -2.528 3.947 4.349 1.00 95.12 121 VAL A C 1
ATOM 905 O O . VAL A 1 121 ? -1.650 3.655 5.156 1.00 95.12 121 VAL A O 1
ATOM 908 N N . SER A 1 122 ? -2.666 3.319 3.186 1.00 96.69 122 SER A N 1
ATOM 909 C CA . SER A 1 122 ? -1.697 2.378 2.622 1.00 96.69 122 SER A CA 1
ATOM 910 C C . SER A 1 122 ? -0.981 3.078 1.476 1.00 96.69 122 SER A C 1
ATOM 912 O O . SER A 1 122 ? -1.643 3.533 0.548 1.00 96.69 122 SER A O 1
ATOM 914 N N . VAL A 1 123 ? 0.346 3.160 1.527 1.00 95.81 123 VAL A N 1
ATOM 915 C CA . VAL A 1 123 ? 1.164 3.786 0.478 1.00 95.81 123 VAL A CA 1
ATOM 916 C C . VAL A 1 123 ? 2.062 2.713 -0.139 1.00 95.81 123 VAL A C 1
ATOM 918 O O . VAL A 1 123 ? 3.062 2.344 0.483 1.00 95.81 123 VAL A O 1
ATOM 921 N N . PRO A 1 124 ? 1.665 2.081 -1.258 1.00 95.38 124 PRO A N 1
ATOM 922 C CA . PRO A 1 124 ? 2.458 1.052 -1.923 1.00 95.38 124 PRO A CA 1
ATOM 923 C C . PRO A 1 124 ? 3.554 1.650 -2.815 1.00 95.38 124 PRO A C 1
ATOM 925 O O . PRO A 1 124 ? 3.331 2.653 -3.491 1.00 95.38 124 PRO A O 1
ATOM 928 N N . ASP A 1 125 ? 4.691 0.962 -2.892 1.00 93.06 125 ASP A N 1
ATOM 929 C CA . ASP A 1 125 ? 5.715 1.190 -3.914 1.00 93.06 125 ASP A CA 1
ATOM 930 C C . ASP A 1 125 ? 5.240 0.522 -5.222 1.00 93.06 125 ASP A C 1
ATOM 932 O O . ASP A 1 125 ? 5.598 -0.621 -5.536 1.00 93.06 125 ASP A O 1
ATOM 936 N N . TYR A 1 126 ? 4.321 1.190 -5.930 1.00 83.06 126 TYR A N 1
ATOM 937 C CA . TYR A 1 126 ? 3.553 0.598 -7.033 1.00 83.06 126 TYR A CA 1
ATOM 938 C C . TYR A 1 126 ? 4.348 0.346 -8.316 1.00 83.06 126 TYR A C 1
ATOM 940 O O . TYR A 1 126 ? 3.880 -0.386 -9.186 1.00 83.06 126 TYR A O 1
ATOM 948 N N . GLU A 1 127 ? 5.527 0.941 -8.471 1.00 79.69 127 GLU A N 1
ATOM 949 C CA . GLU A 1 127 ? 6.406 0.667 -9.618 1.00 79.69 127 GLU A CA 1
ATOM 950 C C . GLU A 1 127 ? 7.119 -0.689 -9.500 1.00 79.69 127 GLU A C 1
ATOM 952 O O . GLU A 1 127 ? 7.694 -1.182 -10.477 1.00 79.69 127 GLU A O 1
ATOM 957 N N . GLY A 1 128 ? 7.049 -1.309 -8.314 1.00 70.56 128 GLY A N 1
ATOM 958 C CA . GLY A 1 128 ? 7.648 -2.604 -8.026 1.00 70.56 128 GLY A CA 1
ATOM 959 C C . GLY A 1 128 ? 9.183 -2.591 -8.082 1.00 70.56 128 GLY A C 1
ATOM 960 O O . GLY A 1 128 ? 9.811 -1.573 -8.373 1.00 70.56 128 GLY A O 1
ATOM 961 N N . PRO A 1 129 ? 9.829 -3.746 -7.851 1.00 64.50 129 PRO A N 1
ATOM 962 C CA . PRO A 1 129 ? 11.291 -3.846 -7.817 1.00 64.50 129 PRO A CA 1
ATOM 963 C C . PRO A 1 129 ? 11.945 -3.586 -9.183 1.00 64.50 129 PRO A C 1
ATOM 965 O O . PRO A 1 129 ? 13.150 -3.362 -9.259 1.00 64.50 129 PRO A O 1
ATOM 968 N N . GLY A 1 130 ? 11.162 -3.639 -10.267 1.00 60.56 130 GLY A N 1
ATOM 969 C CA . GLY A 1 130 ? 11.613 -3.300 -11.613 1.00 60.56 130 GLY A CA 1
ATOM 970 C C . GLY A 1 130 ? 11.601 -1.802 -11.922 1.00 60.56 130 GLY A C 1
ATOM 971 O O . GLY A 1 130 ? 12.074 -1.447 -12.999 1.00 60.56 130 GLY A O 1
ATOM 972 N N . LEU A 1 131 ? 11.061 -0.957 -11.028 1.00 57.88 131 LEU A N 1
ATOM 973 C CA . LEU A 1 131 ? 10.946 0.500 -11.203 1.00 57.88 131 LEU A CA 1
ATOM 974 C C . LEU A 1 131 ? 10.271 0.858 -12.538 1.00 57.88 131 LEU A C 1
ATOM 976 O O . LEU A 1 131 ? 10.701 1.738 -13.286 1.00 57.88 131 LEU A O 1
ATOM 980 N N . ARG A 1 132 ? 9.244 0.075 -12.894 1.00 60.19 132 ARG A N 1
ATOM 981 C CA . ARG A 1 132 ? 8.603 0.118 -14.210 1.00 60.19 132 ARG A CA 1
ATOM 982 C C . ARG A 1 132 ? 7.443 1.105 -14.202 1.00 60.19 132 ARG A C 1
ATOM 984 O O . ARG A 1 132 ? 6.274 0.717 -14.258 1.00 60.19 132 ARG A O 1
ATOM 991 N N . TRP A 1 133 ? 7.779 2.390 -14.177 1.00 48.28 133 TRP A N 1
ATOM 992 C CA . TRP A 1 133 ? 6.834 3.468 -14.468 1.00 48.28 133 TRP A CA 1
ATOM 993 C C . TRP A 1 133 ? 6.181 3.221 -15.843 1.00 48.28 133 TRP A C 1
ATOM 995 O O . TRP A 1 133 ? 6.861 2.804 -16.780 1.00 48.28 133 TRP A O 1
ATOM 1005 N N . THR A 1 134 ? 4.866 3.448 -15.968 1.00 55.56 134 THR A N 1
ATOM 1006 C CA . THR A 1 134 ? 3.983 3.164 -17.137 1.00 55.56 134 THR A CA 1
ATOM 1007 C C . THR A 1 134 ? 3.455 1.730 -17.334 1.00 55.56 134 THR A C 1
ATOM 1009 O O . THR A 1 134 ? 2.562 1.535 -18.163 1.00 55.56 134 THR A O 1
ATOM 1012 N N . MET A 1 135 ? 3.880 0.729 -16.549 1.00 71.44 135 MET A N 1
ATOM 1013 C CA . MET A 1 135 ? 3.290 -0.624 -16.608 1.00 71.44 135 MET A CA 1
ATOM 1014 C C . MET A 1 135 ? 1.989 -0.691 -15.805 1.00 71.44 135 MET A C 1
ATOM 1016 O O . MET A 1 135 ? 1.922 -1.223 -14.699 1.00 71.44 135 MET A O 1
ATOM 1020 N N . ALA A 1 136 ? 0.934 -0.131 -16.387 1.00 79.56 136 ALA A N 1
ATOM 1021 C CA . ALA A 1 136 ? -0.310 0.168 -15.694 1.00 79.56 136 ALA A CA 1
ATOM 1022 C C . ALA A 1 136 ? -0.966 -1.029 -14.976 1.00 79.56 136 ALA A C 1
ATOM 1024 O O . ALA A 1 136 ? -1.510 -0.878 -13.881 1.00 79.56 136 ALA A O 1
ATOM 1025 N N . ARG A 1 137 ? -0.862 -2.236 -15.551 1.00 88.00 137 ARG A N 1
ATOM 1026 C CA . ARG A 1 137 ? -1.367 -3.472 -14.936 1.00 88.00 137 ARG A CA 1
ATOM 1027 C C . ARG A 1 137 ? -0.565 -3.871 -13.696 1.00 88.00 137 ARG A C 1
ATOM 1029 O O . ARG A 1 137 ? -1.166 -4.191 -12.676 1.00 88.00 137 ARG A O 1
ATOM 1036 N N . GLU A 1 138 ? 0.763 -3.824 -13.761 1.00 89.94 138 GLU A N 1
ATOM 1037 C CA . GLU A 1 138 ? 1.627 -4.127 -12.612 1.00 89.94 138 GLU A CA 1
ATOM 1038 C C . GLU A 1 138 ? 1.408 -3.134 -11.465 1.00 89.94 138 GLU A C 1
ATOM 1040 O O . GLU A 1 138 ? 1.284 -3.544 -10.308 1.00 89.94 138 GLU A O 1
ATOM 1045 N N . SER A 1 139 ? 1.276 -1.841 -11.777 1.00 91.69 139 SER A N 1
ATOM 1046 C CA . SER A 1 139 ? 0.991 -0.820 -10.763 1.00 91.69 139 SER A CA 1
ATOM 1047 C C . SER A 1 139 ? -0.371 -1.024 -10.101 1.00 91.69 139 SER A C 1
ATOM 1049 O O . SER A 1 139 ? -0.489 -0.895 -8.882 1.00 91.69 13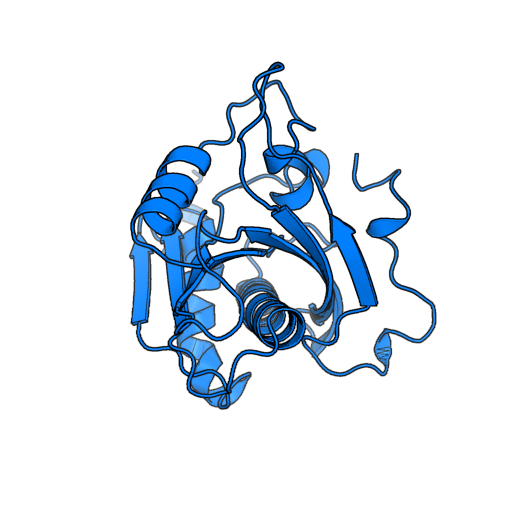9 SER A O 1
ATOM 1051 N N . ALA A 1 140 ? -1.391 -1.411 -10.870 1.00 94.31 140 ALA A N 1
ATOM 1052 C CA . ALA A 1 140 ? -2.704 -1.757 -10.334 1.00 94.31 140 ALA A CA 1
ATOM 1053 C C . ALA A 1 140 ? -2.676 -3.016 -9.454 1.00 94.31 140 ALA A C 1
ATOM 1055 O O . ALA A 1 140 ? -3.235 -3.003 -8.357 1.00 94.31 140 ALA A O 1
ATOM 1056 N N . TYR A 1 141 ? -2.009 -4.089 -9.893 1.00 96.50 141 TYR A N 1
ATOM 1057 C CA . TYR A 1 141 ? -1.861 -5.312 -9.095 1.00 96.50 141 TYR A CA 1
ATOM 1058 C C . TYR A 1 141 ? -1.148 -5.031 -7.785 1.00 96.50 141 TYR A C 1
ATOM 1060 O O . TYR A 1 141 ? -1.644 -5.407 -6.726 1.00 96.50 141 TYR A O 1
ATOM 1068 N N . THR A 1 142 ? -0.057 -4.278 -7.853 1.00 95.56 142 THR A N 1
ATOM 1069 C CA . THR A 1 142 ? 0.697 -3.859 -6.681 1.00 95.56 142 THR A CA 1
ATOM 1070 C C . THR A 1 142 ? -0.154 -3.033 -5.722 1.00 95.56 142 THR A C 1
ATOM 1072 O O . THR A 1 142 ? -0.212 -3.350 -4.538 1.00 95.56 142 THR A O 1
ATOM 1075 N N . ALA A 1 143 ? -0.899 -2.042 -6.208 1.00 96.56 143 ALA A N 1
ATOM 1076 C CA . ALA A 1 143 ? -1.807 -1.270 -5.365 1.00 96.56 143 ALA A CA 1
ATOM 1077 C C . ALA A 1 143 ? -2.867 -2.146 -4.667 1.00 96.56 143 ALA A C 1
ATOM 1079 O O . ALA A 1 143 ? -3.028 -2.082 -3.445 1.00 96.56 143 ALA A O 1
ATOM 1080 N N . LEU A 1 144 ? -3.563 -3.003 -5.420 1.00 98.25 144 LEU A N 1
ATOM 1081 C CA . LEU A 1 144 ? -4.622 -3.870 -4.891 1.00 98.25 144 LEU A CA 1
ATOM 1082 C C . LEU A 1 144 ? -4.071 -4.935 -3.924 1.00 98.25 144 LEU A C 1
ATOM 1084 O O . LEU A 1 144 ? -4.676 -5.209 -2.884 1.00 98.25 144 LEU A O 1
ATOM 1088 N N . ASP A 1 145 ? -2.898 -5.497 -4.210 1.00 98.50 145 ASP A N 1
ATOM 1089 C CA . ASP A 1 145 ? -2.212 -6.447 -3.331 1.00 98.50 145 ASP A CA 1
ATOM 1090 C C . ASP A 1 145 ? -1.656 -5.777 -2.070 1.00 98.50 145 ASP A C 1
ATOM 1092 O O . ASP A 1 145 ? -1.706 -6.368 -0.987 1.00 98.50 145 ASP A O 1
ATOM 1096 N N . GLY A 1 146 ? -1.232 -4.516 -2.167 1.00 98.25 146 GLY A N 1
ATOM 1097 C CA . GLY A 1 146 ? -0.904 -3.679 -1.017 1.00 98.25 146 GLY A CA 1
ATOM 1098 C C . GLY A 1 146 ? -2.114 -3.489 -0.102 1.00 98.25 146 GLY A C 1
ATOM 1099 O O . GLY A 1 146 ? -2.006 -3.665 1.113 1.00 98.25 146 GLY A O 1
ATOM 1100 N N . VAL A 1 147 ? -3.302 -3.247 -0.669 1.00 98.19 147 VAL A N 1
ATOM 1101 C CA . VAL A 1 147 ? -4.555 -3.200 0.102 1.00 98.19 147 VAL A CA 1
ATOM 1102 C C . VAL A 1 147 ? -4.853 -4.547 0.765 1.00 98.19 147 VAL A C 1
ATOM 1104 O O . VAL A 1 147 ? -5.176 -4.574 1.955 1.00 98.19 147 VAL A O 1
ATOM 1107 N N . ARG A 1 148 ? -4.703 -5.675 0.056 1.00 98.38 148 ARG A N 1
ATOM 1108 C CA . ARG A 1 148 ? -4.862 -7.022 0.644 1.00 98.38 148 ARG A CA 1
ATOM 1109 C C . ARG A 1 148 ? -3.933 -7.223 1.844 1.00 98.38 148 ARG A C 1
ATOM 1111 O O . ARG A 1 148 ? -4.396 -7.657 2.904 1.00 98.38 148 ARG A O 1
ATOM 1118 N N . ALA A 1 149 ? -2.653 -6.882 1.699 1.00 98.44 149 ALA A N 1
ATOM 1119 C CA . ALA A 1 149 ? -1.665 -6.975 2.770 1.00 98.44 149 ALA A CA 1
ATOM 1120 C C . ALA A 1 149 ? -2.056 -6.095 3.969 1.00 98.44 149 ALA A C 1
ATOM 1122 O O . ALA A 1 149 ? -2.043 -6.558 5.113 1.00 98.44 149 ALA A O 1
ATOM 1123 N N . THR A 1 150 ? -2.504 -4.868 3.710 1.00 97.12 150 THR A N 1
ATOM 1124 C CA . THR A 1 150 ? -2.977 -3.930 4.734 1.00 97.12 150 THR A CA 1
ATOM 1125 C C . THR A 1 150 ? -4.191 -4.462 5.489 1.00 97.12 150 THR A C 1
ATOM 1127 O O . THR A 1 150 ? -4.188 -4.480 6.721 1.00 97.12 150 THR A O 1
ATOM 1130 N N . LEU A 1 151 ? -5.213 -4.974 4.798 1.00 95.75 151 LEU A N 1
ATOM 1131 C CA . LEU A 1 151 ? -6.391 -5.548 5.457 1.00 95.75 151 LEU A CA 1
ATOM 1132 C C . LEU A 1 151 ? -6.028 -6.754 6.332 1.00 95.75 151 LEU A C 1
ATOM 1134 O O . LEU A 1 151 ? -6.534 -6.869 7.452 1.00 95.75 151 LEU A O 1
ATOM 1138 N N . ARG A 1 152 ? -5.116 -7.618 5.864 1.00 95.69 152 ARG A N 1
ATOM 1139 C CA . ARG A 1 152 ? -4.605 -8.759 6.642 1.00 95.69 152 ARG A CA 1
ATOM 1140 C C . ARG A 1 152 ? -3.856 -8.303 7.890 1.00 95.69 152 ARG A C 1
ATOM 1142 O O . ARG A 1 152 ? -4.147 -8.804 8.975 1.00 95.69 152 ARG A O 1
ATOM 1149 N N . TYR A 1 153 ? -2.946 -7.337 7.756 1.00 95.06 153 TYR A N 1
ATOM 1150 C CA . TYR A 1 153 ? -2.189 -6.776 8.878 1.00 95.06 153 TYR A CA 1
ATOM 1151 C C . TYR A 1 153 ? -3.118 -6.184 9.944 1.00 95.06 153 TYR A C 1
ATOM 1153 O O . TYR A 1 153 ? -2.981 -6.467 11.134 1.00 95.06 153 TYR A O 1
ATOM 1161 N N . LEU A 1 154 ? -4.125 -5.429 9.506 1.00 92.06 154 LEU A N 1
ATOM 1162 C CA . LEU A 1 154 ? -5.110 -4.817 10.391 1.00 92.06 154 LEU A CA 1
ATOM 1163 C C . LEU A 1 154 ? -6.095 -5.837 10.983 1.00 92.06 154 LEU A C 1
ATOM 1165 O O . LEU A 1 154 ? -6.814 -5.498 11.925 1.00 92.06 154 LEU A O 1
ATOM 1169 N N . LYS A 1 155 ? -6.171 -7.064 10.450 1.00 92.31 155 LYS A N 1
ATOM 1170 C CA . LYS A 1 155 ? -7.272 -8.012 10.705 1.00 92.31 155 LYS A CA 1
ATOM 1171 C C . LYS A 1 155 ? -8.639 -7.376 10.402 1.00 92.31 155 LYS A C 1
ATOM 1173 O O . LYS A 1 155 ? -9.597 -7.527 11.159 1.00 92.31 155 LYS A O 1
ATOM 1178 N N . ALA A 1 156 ? -8.703 -6.588 9.330 1.00 91.12 156 ALA A N 1
ATOM 1179 C CA . ALA A 1 156 ? -9.906 -5.883 8.908 1.00 91.12 156 ALA A CA 1
ATOM 1180 C C . ALA A 1 156 ? -10.861 -6.830 8.149 1.00 91.12 156 ALA A C 1
ATOM 1182 O O . ALA A 1 156 ? -10.405 -7.700 7.403 1.00 91.12 156 ALA A O 1
ATOM 1183 N N . PRO A 1 157 ? -12.187 -6.698 8.325 1.00 91.25 157 PRO A N 1
ATOM 1184 C CA . PRO A 1 157 ? -13.153 -7.528 7.614 1.00 91.25 157 PRO A CA 1
ATOM 1185 C C . PRO A 1 157 ? -13.183 -7.193 6.116 1.00 91.25 157 PRO A C 1
ATOM 1187 O O . PRO A 1 157 ? -12.965 -6.054 5.723 1.00 91.25 157 PRO A O 1
ATOM 1190 N N . ARG A 1 158 ? -13.575 -8.155 5.269 1.00 88.00 158 ARG A N 1
ATOM 1191 C CA . ARG A 1 158 ? -13.675 -7.961 3.802 1.00 88.00 158 ARG A CA 1
ATOM 1192 C C . ARG A 1 158 ? -14.594 -6.805 3.383 1.00 88.00 158 ARG A C 1
ATOM 1194 O O . ARG A 1 158 ? -14.371 -6.190 2.353 1.00 88.00 158 ARG A O 1
ATOM 1201 N N . ARG A 1 159 ? -15.598 -6.474 4.205 1.00 92.75 159 ARG A N 1
ATOM 1202 C CA . ARG A 1 159 ? -16.506 -5.333 3.983 1.00 92.75 159 ARG A CA 1
ATOM 1203 C C . ARG A 1 159 ? -15.874 -3.962 4.254 1.00 92.75 159 ARG A C 1
ATOM 1205 O O . ARG A 1 159 ? -16.562 -2.957 4.093 1.00 92.75 159 ARG A O 1
ATOM 1212 N N . THR A 1 160 ? -14.632 -3.901 4.738 1.00 94.94 160 THR A N 1
ATOM 1213 C CA . THR A 1 160 ? -13.940 -2.637 5.012 1.00 94.94 160 THR A CA 1
ATOM 1214 C C . THR A 1 160 ? -13.943 -1.765 3.757 1.00 94.94 160 THR A C 1
ATOM 1216 O O . THR A 1 160 ? -13.431 -2.214 2.736 1.00 94.94 160 THR A O 1
ATOM 1219 N N . PRO A 1 161 ? -14.514 -0.548 3.811 1.00 96.25 161 PRO A N 1
ATOM 1220 C CA . PRO A 1 161 ? -14.538 0.337 2.657 1.00 96.25 161 PRO A CA 1
ATOM 1221 C C . PRO A 1 161 ? -13.123 0.757 2.265 1.00 96.25 161 PRO A C 1
ATOM 1223 O O . PRO A 1 161 ? -12.336 1.172 3.127 1.00 96.25 161 PRO A O 1
ATOM 1226 N N . ILE A 1 162 ? -12.833 0.659 0.971 1.00 97.88 162 ILE A N 1
ATOM 1227 C CA . ILE A 1 162 ? -11.546 1.011 0.375 1.00 97.88 162 ILE A CA 1
ATOM 1228 C C . ILE A 1 162 ? -11.771 2.120 -0.648 1.00 97.88 162 ILE A C 1
ATOM 1230 O O . ILE A 1 162 ? -12.624 1.990 -1.525 1.00 97.88 162 ILE A O 1
ATOM 1234 N N . ALA A 1 163 ? -10.992 3.191 -0.555 1.00 97.56 163 ALA A N 1
ATOM 1235 C CA . ALA A 1 163 ? -10.872 4.172 -1.626 1.00 97.56 163 ALA A CA 1
ATOM 1236 C C . ALA A 1 163 ? -9.469 4.119 -2.241 1.00 97.56 163 ALA A C 1
ATOM 1238 O O . ALA A 1 163 ? -8.488 3.858 -1.540 1.00 97.56 163 ALA A O 1
ATOM 1239 N N . LEU A 1 164 ? -9.378 4.376 -3.543 1.00 98.12 164 LEU A N 1
ATOM 1240 C CA . LEU A 1 164 ? -8.112 4.565 -4.253 1.00 98.12 164 LEU A CA 1
ATOM 1241 C C . LEU A 1 164 ? -7.915 6.061 -4.519 1.00 98.12 164 LEU A C 1
ATOM 1243 O O . LEU A 1 164 ? -8.855 6.737 -4.940 1.00 98.12 164 LEU A O 1
ATOM 1247 N N . PHE A 1 165 ? -6.721 6.592 -4.279 1.00 95.56 165 PHE A N 1
ATOM 1248 C CA . PHE A 1 165 ? -6.440 8.015 -4.464 1.00 95.56 165 PHE A CA 1
ATOM 1249 C C . PHE A 1 165 ? -5.050 8.221 -5.059 1.00 95.56 165 PHE A C 1
ATOM 1251 O O . PHE A 1 165 ? -4.076 7.700 -4.521 1.00 95.56 165 PHE A O 1
ATOM 1258 N N . GLY A 1 166 ? -4.940 9.028 -6.112 1.00 92.31 166 GLY A N 1
ATOM 1259 C CA . GLY A 1 166 ? -3.646 9.386 -6.687 1.00 92.31 166 GLY A CA 1
ATOM 1260 C C . GLY A 1 166 ? -3.727 10.544 -7.677 1.00 92.31 166 GLY A C 1
ATOM 1261 O O . GLY A 1 166 ? -4.758 10.790 -8.303 1.00 92.31 166 GLY A O 1
ATOM 1262 N N . TYR A 1 167 ? -2.620 11.260 -7.828 1.00 85.75 167 TYR A N 1
ATOM 1263 C CA . TYR A 1 167 ? -2.479 12.402 -8.734 1.00 85.75 167 TYR A CA 1
ATOM 1264 C C . TYR A 1 167 ? -1.245 12.211 -9.627 1.00 85.75 167 TYR A C 1
ATOM 1266 O O . TYR A 1 167 ? -0.356 11.467 -9.234 1.00 85.75 167 TYR A O 1
ATOM 1274 N N . SER A 1 168 ? -1.164 12.847 -10.801 1.00 84.69 168 SER A N 1
ATOM 1275 C CA . SER A 1 168 ? -0.020 12.737 -11.733 1.00 84.69 168 SER A CA 1
ATOM 1276 C C . SER A 1 168 ? 0.326 11.267 -12.043 1.00 84.69 168 SER A C 1
ATOM 1278 O O . SER A 1 168 ? -0.579 10.511 -12.406 1.00 84.69 168 SER A O 1
ATOM 1280 N N . GLY A 1 169 ? 1.566 10.797 -11.856 1.00 80.69 169 GLY A N 1
ATO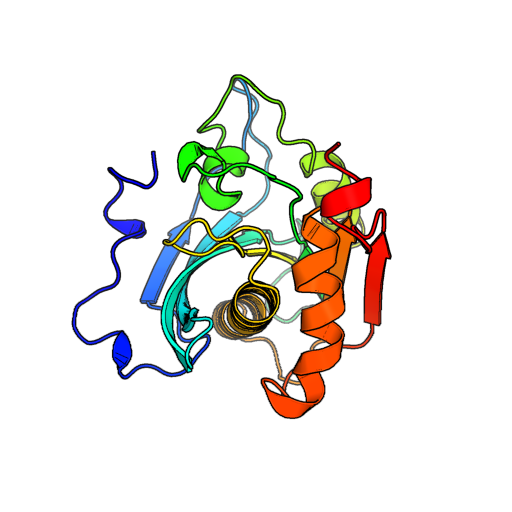M 1281 C CA . GLY A 1 169 ? 1.921 9.378 -12.012 1.00 80.69 169 GLY A CA 1
ATOM 1282 C C . GLY A 1 169 ? 1.122 8.425 -11.116 1.00 80.69 169 GLY A C 1
ATOM 1283 O O . GLY A 1 169 ? 0.731 7.341 -11.553 1.00 80.69 169 GLY A O 1
ATOM 1284 N N . GLY A 1 170 ? 0.739 8.868 -9.915 1.00 86.50 170 GLY A N 1
ATOM 1285 C CA . GLY A 1 170 ? -0.123 8.115 -9.001 1.00 86.50 170 GLY A CA 1
ATOM 1286 C C . GLY A 1 170 ? -1.546 7.893 -9.531 1.00 86.50 170 GLY A C 1
ATOM 1287 O O . GLY A 1 170 ? -2.277 7.025 -9.041 1.00 86.50 170 GLY A O 1
ATOM 1288 N N . SER A 1 171 ? -1.968 8.624 -10.566 1.00 88.88 171 SER A N 1
ATOM 1289 C CA . SER A 1 171 ? -3.253 8.377 -11.230 1.00 88.88 171 SER A CA 1
ATOM 1290 C C . SER A 1 171 ? -3.297 7.028 -11.959 1.00 88.88 171 SER A C 1
ATOM 1292 O O . SER A 1 171 ? -4.375 6.448 -12.077 1.00 88.88 171 SER A O 1
ATOM 1294 N N . VAL A 1 172 ? -2.147 6.482 -12.372 1.00 89.88 172 VAL A N 1
ATOM 1295 C CA . VAL A 1 172 ? -2.049 5.212 -13.110 1.00 89.88 172 VAL A CA 1
ATOM 1296 C C . VAL A 1 172 ? -2.525 4.017 -12.271 1.00 89.88 172 VAL A C 1
ATOM 1298 O O . VAL A 1 172 ? -3.524 3.402 -12.654 1.00 89.88 172 VAL A O 1
ATOM 1301 N N . PRO A 1 173 ? -1.916 3.690 -11.109 1.00 92.50 173 PRO A N 1
ATOM 1302 C CA . PRO A 1 173 ? -2.425 2.626 -10.236 1.00 92.50 173 PRO A CA 1
ATOM 1303 C C . PRO A 1 173 ? -3.835 2.919 -9.714 1.00 92.50 173 PRO A C 1
ATOM 1305 O O . PRO A 1 173 ? -4.579 1.990 -9.413 1.00 92.50 173 PRO A O 1
ATOM 1308 N N . THR A 1 174 ? -4.233 4.193 -9.624 1.00 94.81 174 THR A N 1
ATOM 1309 C CA . THR A 1 174 ? -5.586 4.572 -9.195 1.00 94.81 174 THR A CA 1
ATOM 1310 C C . THR A 1 174 ? -6.635 4.189 -10.235 1.00 94.81 174 THR A C 1
ATOM 1312 O O . THR A 1 174 ? -7.602 3.504 -9.903 1.00 94.81 174 THR A O 1
ATOM 1315 N N . GLY A 1 175 ? -6.444 4.612 -11.486 1.00 94.00 175 GLY A N 1
ATOM 1316 C CA . GLY A 1 175 ? -7.377 4.357 -12.582 1.00 94.00 175 GLY A CA 1
ATOM 1317 C C . GLY A 1 175 ? -7.424 2.880 -12.955 1.00 94.00 175 GLY A C 1
ATOM 1318 O O . GLY A 1 175 ? -8.487 2.265 -12.903 1.00 94.00 175 GLY A O 1
ATOM 1319 N N . PHE A 1 176 ? -6.264 2.278 -13.229 1.00 94.19 176 PHE A N 1
ATOM 1320 C CA . PHE A 1 176 ? -6.196 0.856 -13.575 1.00 94.19 176 PHE A CA 1
ATOM 1321 C C . PHE A 1 176 ? -6.556 -0.048 -12.396 1.00 94.19 176 PHE A C 1
ATOM 1323 O O . PHE A 1 176 ? -7.143 -1.107 -12.595 1.00 94.19 176 PHE A O 1
ATOM 1330 N N . GLY A 1 177 ? -6.253 0.359 -11.159 1.00 96.12 177 GLY A N 1
ATOM 1331 C CA . GLY A 1 177 ? -6.693 -0.358 -9.963 1.00 96.12 177 GLY A CA 1
ATOM 1332 C C . GLY A 1 177 ? -8.215 -0.410 -9.861 1.00 96.12 177 GLY A C 1
ATOM 1333 O O . GLY A 1 177 ? -8.765 -1.472 -9.581 1.00 96.12 177 GLY A O 1
ATOM 1334 N N . ALA A 1 178 ? -8.903 0.699 -10.147 1.00 96.38 178 ALA A N 1
ATOM 1335 C CA . ALA A 1 178 ? -10.364 0.733 -10.182 1.00 96.38 178 ALA A CA 1
ATOM 1336 C C . ALA A 1 178 ? -10.945 -0.146 -11.304 1.00 96.38 178 ALA A C 1
ATOM 1338 O O . ALA A 1 178 ? -11.920 -0.858 -11.072 1.00 96.38 178 ALA A O 1
ATOM 1339 N N . GLU A 1 179 ? -10.329 -0.137 -12.488 1.00 95.88 179 GLU A N 1
ATOM 1340 C CA . GLU A 1 179 ? -10.751 -0.959 -13.630 1.00 95.88 179 GLU A CA 1
ATOM 1341 C C . GLU A 1 179 ? -10.547 -2.462 -13.379 1.00 95.88 179 GLU A C 1
ATOM 1343 O O . GLU A 1 179 ? -11.418 -3.277 -13.686 1.00 95.88 179 GLU A O 1
ATOM 1348 N N . LEU A 1 180 ? -9.406 -2.841 -12.799 1.00 96.31 180 LEU A N 1
ATOM 1349 C CA . LEU A 1 180 ? -9.033 -4.240 -12.597 1.00 96.31 180 LEU A CA 1
ATOM 1350 C C . LEU A 1 180 ? -9.582 -4.831 -11.297 1.00 96.31 180 LEU A C 1
ATOM 1352 O O . LEU A 1 180 ? -9.668 -6.055 -11.199 1.00 96.31 180 LEU A O 1
ATOM 1356 N N . ALA A 1 181 ? -9.985 -4.021 -10.312 1.00 97.69 181 ALA A N 1
ATOM 1357 C CA . ALA A 1 181 ? -10.500 -4.518 -9.034 1.00 97.69 181 ALA A CA 1
ATOM 1358 C C . ALA A 1 181 ? -11.613 -5.578 -9.185 1.00 97.69 181 ALA A C 1
ATOM 1360 O O . ALA A 1 181 ? -11.472 -6.634 -8.569 1.00 97.69 181 ALA A O 1
ATOM 1361 N N . PRO A 1 182 ? -12.649 -5.414 -10.038 1.00 97.31 182 PRO A N 1
ATOM 1362 C CA . PRO A 1 182 ? -13.719 -6.408 -10.173 1.00 97.31 182 PRO A CA 1
ATOM 1363 C C . PRO A 1 182 ? -13.270 -7.780 -10.694 1.00 97.31 182 PRO A C 1
ATOM 1365 O O . PRO A 1 182 ? -13.991 -8.756 -10.512 1.00 97.31 182 PRO A O 1
ATOM 1368 N N . THR A 1 183 ? -12.114 -7.874 -11.359 1.00 97.19 183 THR A N 1
ATOM 1369 C CA . THR A 1 183 ? -11.622 -9.130 -11.955 1.00 97.19 183 THR A CA 1
ATOM 1370 C C . THR A 1 183 ? -10.400 -9.686 -11.229 1.00 97.19 183 THR A C 1
ATOM 1372 O O . THR A 1 183 ? -10.327 -10.888 -10.985 1.00 97.19 183 THR A O 1
ATOM 1375 N N . TYR A 1 184 ? -9.455 -8.831 -10.840 1.00 97.44 184 TYR A N 1
ATOM 1376 C CA . TYR A 1 184 ? -8.224 -9.221 -10.152 1.00 97.44 184 TYR A CA 1
ATOM 1377 C C . TYR A 1 184 ? -8.394 -9.349 -8.634 1.00 97.44 184 TYR A C 1
ATOM 1379 O O . TYR A 1 184 ? -7.773 -10.213 -8.007 1.00 97.44 184 TYR A O 1
ATOM 1387 N N . ALA A 1 185 ? -9.212 -8.484 -8.030 1.00 97.88 185 ALA A N 1
ATOM 1388 C CA . ALA A 1 185 ? -9.432 -8.435 -6.588 1.00 97.88 185 ALA A CA 1
ATOM 1389 C C . ALA A 1 185 ? -10.911 -8.233 -6.211 1.00 97.88 185 ALA A C 1
ATOM 1391 O O . ALA A 1 185 ? -11.230 -7.310 -5.454 1.00 97.88 185 ALA A O 1
ATOM 1392 N N . PRO A 1 186 ? -11.821 -9.096 -6.716 1.00 97.75 186 PRO A N 1
ATOM 1393 C CA . PRO A 1 186 ? -13.270 -8.942 -6.544 1.00 97.75 186 PRO A CA 1
ATOM 1394 C C . PRO A 1 186 ? -13.718 -8.968 -5.079 1.00 97.75 186 PRO A C 1
ATOM 1396 O O . PRO A 1 186 ? -14.837 -8.585 -4.749 1.00 97.75 186 PRO A O 1
ATOM 1399 N N . GLU A 1 187 ? -12.873 -9.461 -4.179 1.00 97.44 187 GLU A N 1
ATOM 1400 C CA . GLU A 1 187 ? -13.144 -9.485 -2.753 1.00 97.44 187 GLU A CA 1
ATOM 1401 C C . GLU A 1 187 ? -12.933 -8.157 -2.026 1.00 97.44 187 GLU A C 1
ATOM 1403 O O . GLU A 1 187 ? -13.336 -8.060 -0.861 1.00 97.44 187 GLU A O 1
ATOM 1408 N N . LEU A 1 188 ? -12.264 -7.188 -2.653 1.00 97.81 188 LEU A N 1
ATOM 1409 C CA . LEU A 1 188 ? -12.008 -5.879 -2.068 1.00 97.81 188 LEU A CA 1
ATOM 1410 C C . LEU A 1 188 ? -13.241 -4.988 -2.240 1.00 97.81 188 LEU A C 1
ATOM 1412 O O . LEU A 1 188 ? -13.698 -4.748 -3.354 1.00 97.81 188 LEU A O 1
ATOM 1416 N N . ASN A 1 189 ? -13.756 -4.448 -1.134 1.00 97.44 189 ASN A N 1
ATOM 1417 C CA . ASN A 1 189 ? -14.854 -3.481 -1.147 1.00 97.44 189 ASN A CA 1
ATOM 1418 C C . ASN A 1 189 ? -14.363 -2.078 -1.562 1.00 97.44 189 ASN A C 1
ATOM 1420 O O . ASN A 1 189 ? -14.304 -1.156 -0.741 1.00 97.44 189 ASN A O 1
ATOM 1424 N N . VAL A 1 190 ? -13.953 -1.937 -2.825 1.00 97.62 190 VAL A N 1
ATOM 1425 C CA . VAL A 1 190 ? -13.573 -0.650 -3.421 1.00 97.62 190 VAL A CA 1
ATOM 1426 C C . VAL A 1 190 ? -14.839 0.170 -3.661 1.00 97.62 190 VAL A C 1
ATOM 1428 O O . VAL A 1 190 ? -15.656 -0.166 -4.512 1.00 97.62 190 VAL A O 1
ATOM 1431 N N . ILE A 1 191 ? -15.003 1.246 -2.893 1.00 97.12 191 ILE A N 1
ATOM 1432 C CA . ILE A 1 191 ? -16.198 2.106 -2.912 1.00 97.12 191 ILE A CA 1
ATOM 1433 C C . ILE A 1 191 ? -16.010 3.389 -3.729 1.00 97.12 191 ILE A C 1
ATOM 1435 O O . ILE A 1 191 ? -16.958 4.151 -3.905 1.00 97.12 191 ILE A O 1
ATOM 1439 N N . GLY A 1 192 ? -14.793 3.656 -4.202 1.00 95.50 192 GLY A N 1
ATOM 1440 C CA . GLY A 1 192 ? -14.497 4.819 -5.028 1.00 95.50 192 GLY A CA 1
ATOM 1441 C C . GLY A 1 192 ? -13.019 4.940 -5.381 1.00 95.50 192 GLY A C 1
ATOM 1442 O O . GLY A 1 192 ? -12.148 4.399 -4.696 1.00 95.50 192 GLY A O 1
ATOM 1443 N N . ALA A 1 193 ? -12.748 5.683 -6.448 1.00 96.69 193 ALA A N 1
ATOM 1444 C CA . ALA A 1 193 ? -11.408 6.042 -6.881 1.00 96.69 193 ALA A CA 1
ATOM 1445 C C . ALA A 1 193 ? -11.380 7.519 -7.291 1.00 96.69 193 ALA A C 1
ATOM 1447 O O . ALA A 1 193 ? -12.286 7.987 -7.978 1.00 96.69 193 ALA A O 1
ATOM 1448 N N . ALA A 1 194 ? -10.350 8.246 -6.866 1.00 93.31 194 ALA A N 1
ATOM 1449 C CA . ALA A 1 194 ? -10.125 9.642 -7.223 1.00 93.31 194 ALA A CA 1
ATOM 1450 C C . ALA A 1 194 ? -8.740 9.782 -7.865 1.00 93.31 194 ALA A C 1
ATOM 1452 O O . ALA A 1 194 ? -7.721 9.706 -7.179 1.00 93.31 194 ALA A O 1
ATOM 1453 N N . ALA A 1 195 ? -8.725 9.962 -9.187 1.00 88.19 195 ALA A N 1
ATOM 1454 C CA . ALA A 1 195 ? -7.523 10.123 -9.998 1.00 88.19 195 ALA A CA 1
ATOM 1455 C C . ALA A 1 195 ? -7.485 11.530 -10.616 1.00 88.19 195 ALA A C 1
ATOM 1457 O O . ALA A 1 195 ? -8.473 11.962 -11.208 1.00 88.19 195 ALA A O 1
ATOM 1458 N N . GLY A 1 196 ? -6.361 12.242 -10.500 1.00 78.00 196 GLY A N 1
ATOM 1459 C CA . GLY A 1 196 ? -6.175 13.577 -11.092 1.00 78.00 196 GLY A CA 1
ATOM 1460 C C . GLY A 1 196 ? -4.859 13.709 -11.861 1.00 78.00 196 GLY A C 1
ATOM 1461 O O . GLY A 1 196 ? -3.931 12.945 -11.623 1.00 78.00 196 GLY A O 1
ATOM 1462 N N . GLY A 1 197 ? -4.768 14.662 -12.797 1.00 69.69 197 GLY A N 1
ATOM 1463 C CA . GLY A 1 197 ? -3.549 14.876 -13.597 1.00 69.69 197 GLY A CA 1
ATOM 1464 C C . GLY A 1 197 ? -3.168 13.677 -14.477 1.00 69.69 197 GLY A C 1
ATOM 1465 O O . GLY A 1 197 ? -1.995 13.342 -14.585 1.00 69.69 197 GLY A O 1
ATOM 1466 N N . ILE A 1 198 ? -4.164 12.991 -15.047 1.00 66.25 198 ILE A N 1
ATOM 1467 C CA . ILE A 1 198 ? -3.991 11.705 -15.736 1.00 66.25 198 ILE A CA 1
ATOM 1468 C C . ILE A 1 198 ? -3.108 11.870 -16.989 1.00 66.25 198 ILE A C 1
ATOM 1470 O O . ILE A 1 198 ? -3.480 12.635 -17.886 1.00 66.25 198 ILE A O 1
ATOM 1474 N N . PRO A 1 199 ? -1.986 11.134 -17.126 1.00 57.03 199 PRO A N 1
ATOM 1475 C CA . PRO A 1 199 ? -1.180 11.142 -18.339 1.00 57.03 199 PRO A CA 1
ATOM 1476 C C . PRO A 1 199 ? -1.881 10.325 -19.434 1.00 57.03 199 PRO A C 1
ATOM 1478 O O . PRO A 1 199 ? -1.592 9.155 -19.655 1.00 57.03 199 PRO A O 1
ATOM 1481 N N . VAL A 1 200 ? -2.836 10.946 -20.125 1.00 50.22 200 VAL A N 1
ATOM 1482 C CA . VAL A 1 200 ? -3.626 10.300 -21.192 1.00 50.22 200 VAL A CA 1
ATOM 1483 C C . VAL A 1 200 ? -2.850 10.117 -22.507 1.00 50.22 200 VAL A C 1
ATOM 1485 O O . VAL A 1 200 ? -3.318 9.409 -23.394 1.00 50.22 200 VAL A O 1
ATOM 1488 N N . ASN A 1 201 ? -1.661 10.725 -22.640 1.00 48.47 201 ASN A N 1
ATOM 1489 C CA . ASN A 1 201 ? -0.764 10.562 -23.789 1.00 48.47 201 ASN A CA 1
ATOM 1490 C C . ASN A 1 201 ? 0.713 10.846 -23.407 1.00 48.47 201 ASN A C 1
ATOM 1492 O O . ASN A 1 201 ? 1.119 12.010 -23.390 1.00 48.47 201 ASN A O 1
ATOM 1496 N N . PRO A 1 202 ? 1.548 9.822 -23.131 1.00 48.62 202 PRO A N 1
ATOM 1497 C CA . PRO A 1 202 ? 2.953 10.020 -22.758 1.00 48.62 202 PRO A CA 1
ATOM 1498 C C . PRO A 1 202 ? 3.772 10.768 -23.820 1.00 48.62 202 PRO A C 1
ATOM 1500 O O . PRO A 1 202 ? 4.617 11.583 -23.471 1.00 48.62 202 PRO A O 1
ATOM 1503 N N . ALA A 1 203 ? 3.483 10.546 -25.110 1.00 49.44 203 ALA A N 1
ATOM 1504 C CA . ALA A 1 203 ? 4.207 11.166 -26.222 1.00 49.44 203 ALA A CA 1
ATOM 1505 C C . ALA A 1 203 ? 3.908 12.667 -26.392 1.00 49.44 203 ALA A C 1
ATOM 1507 O O . ALA A 1 203 ? 4.691 13.376 -27.011 1.00 49.44 203 ALA A O 1
ATOM 1508 N N . HIS A 1 204 ? 2.788 13.154 -25.852 1.00 42.22 204 HIS A N 1
ATOM 1509 C CA . HIS A 1 204 ? 2.413 14.571 -25.895 1.00 42.22 204 HIS A CA 1
ATOM 1510 C C . HIS A 1 204 ? 2.682 15.294 -24.562 1.00 42.22 204 HIS A C 1
ATOM 1512 O O . HIS A 1 204 ? 2.813 16.512 -24.538 1.00 42.22 204 HIS A O 1
ATOM 1518 N N . ASN A 1 205 ? 2.765 14.558 -23.449 1.00 40.28 205 ASN A N 1
ATOM 1519 C CA . ASN A 1 205 ? 2.890 15.136 -22.106 1.00 40.28 205 ASN A CA 1
ATOM 1520 C C . ASN A 1 205 ? 4.340 15.243 -21.603 1.00 40.28 205 ASN A C 1
ATOM 1522 O O . ASN A 1 205 ? 4.579 15.932 -20.617 1.00 40.28 205 ASN A O 1
ATOM 1526 N N . LEU A 1 206 ? 5.284 14.553 -22.250 1.00 47.91 206 LEU A N 1
ATOM 1527 C CA . LEU A 1 206 ? 6.708 14.509 -21.881 1.00 47.91 206 LEU A CA 1
ATOM 1528 C C . LEU A 1 206 ? 7.623 15.019 -23.009 1.00 47.91 206 LEU A C 1
ATOM 1530 O O . LEU A 1 206 ? 8.810 14.699 -23.016 1.00 47.91 206 LEU A O 1
ATOM 1534 N N . GLY A 1 207 ? 7.043 15.731 -23.983 1.00 36.78 207 GLY A N 1
ATOM 1535 C CA . GLY A 1 207 ? 7.752 16.307 -25.128 1.00 36.78 207 GLY A CA 1
ATOM 1536 C C . GLY A 1 207 ? 8.681 17.444 -24.737 1.00 36.78 207 GLY A C 1
ATOM 1537 O O . GLY A 1 207 ? 8.246 18.302 -23.936 1.00 36.78 207 GLY A O 1
#

Organism: NCBI:txid175628

Sequence (207 aa):
MPSQDPFYTPPSGYERRAPGDILRTRQVALGWRGTSVPVTATQLLYRTTDNFGGPSATVTTVLSPPGVGPGAPRRVVSYHSFYDALGAQCDPSYTLRGGNMTTEPIDLPSITALMTAGFTVSVPDYEGPGLRWTMARESAYTALDGVRATLRYLKAPRRTPIALFGYSGGSVPTGFGAELAPTYAPELNVIGAAAGGIPVNPAHNLG

Foldseek 3Di:
DLVPDCLFPADPPLQVPDQLDFRDKDWAWFDAPPDTDPWTKMKTWTWWAALVRGIAIWIKIKTFAPPDDQPPQAAEEAEEQPLVDQDPCSQCVCVRRRNPRPDHSPCVVVVVVCSVVRHTYIYISLCGPRSPQPSLLSSLRRSLSSVSNVCVVSVHDLLHEYEYEYEASSLSSQVSNVVCCCPNPVSHNHPYGYYYNDCPDPVVPVD

Secondary structure (DSSP, 8-state):
-GGG-GGGSPPTTGGGSPTT-EEEEEEEEEEETTEEEEEEEEEEEEEEE-TTS-EEEEEEEEEEPTT--TTSPP-EEEEE-----SSGGG-HHHHTTTS-TTS--TTHHHHHHHHHTT-EEEEE-TTTTTT-TT-HHHHHHHHHHHHHHHHHHHT--TT--EEEEEEGGGHHHHHHHHHHHHHH-TTS-EEEEEEES--S-HHHH--

InterPro domains:
  IPR005152 Lipase, secreted [PF03583] (106-201)
  IPR005152 Lipase, secreted [PTHR34853] (2-202)
  IPR029058 Alpha/Beta hydrolase fold [G3DSA:3.40.50.1820] (1-206)
  IPR029058 Alpha/Beta hydrolase fold [SSF53474] (63-202)

pLDDT: mean 85.04, std 14.86, range [36.78, 98.56]